Protein AF-A0A958J6L4-F1 (afdb_monomer_lite)

Secondary structure (DSSP, 8-state):
-HHHHHHHHHHHHHHHHHS-SHHHHHHHHHHHHHHS-TT-HHHHHHHHHHHHHHHHTT-S-TTTHHHHHHHHHHTS-HHHHHHHHHHHHHHHHHHT---HHHHHHHHHHHHHHHHS-----SSSPPP-PPPHHHHHHIIIIIHHHHHHHS-HHHHHHHHHHHHHSHHHHHHHHHHHHHHHHHHHHHHHHHHHHHT--

Structure (mmCIF, N/CA/C/O backbone):
data_AF-A0A958J6L4-F1
#
_entry.id   AF-A0A958J6L4-F1
#
loop_
_atom_site.group_PDB
_atom_site.id
_atom_site.type_symbol
_atom_site.label_atom_id
_atom_site.label_alt_id
_atom_site.label_comp_id
_atom_site.label_asym_id
_atom_site.label_entity_id
_atom_site.label_seq_id
_atom_site.pdbx_PDB_ins_code
_atom_site.Cartn_x
_atom_site.Cartn_y
_atom_site.Cartn_z
_atom_site.occupancy
_atom_site.B_iso_or_equiv
_atom_site.auth_seq_id
_atom_site.auth_comp_id
_atom_site.auth_asym_id
_atom_site.auth_atom_id
_atom_site.pdbx_PDB_model_num
ATOM 1 N N . PRO A 1 1 ? 20.342 -1.209 -28.488 1.00 53.53 1 PRO A N 1
ATOM 2 C CA . PRO A 1 1 ? 19.851 -1.490 -27.111 1.00 53.53 1 PRO A CA 1
ATOM 3 C C . PRO A 1 1 ? 18.468 -0.880 -26.862 1.00 53.53 1 PRO A C 1
ATOM 5 O O . PRO A 1 1 ? 17.556 -1.603 -26.472 1.00 53.53 1 PRO A O 1
ATOM 8 N N . ASP A 1 2 ? 18.297 0.402 -27.201 1.00 63.44 2 ASP A N 1
ATOM 9 C CA . ASP A 1 2 ? 17.053 1.143 -26.944 1.00 63.44 2 ASP A CA 1
ATOM 10 C C . ASP A 1 2 ? 15.853 0.643 -27.759 1.00 63.44 2 ASP A C 1
ATOM 12 O O . ASP A 1 2 ? 14.781 0.448 -27.201 1.00 63.44 2 ASP A O 1
ATOM 16 N N . LEU A 1 3 ? 16.032 0.271 -29.033 1.00 60.06 3 LEU A N 1
ATOM 17 C CA . LEU A 1 3 ? 14.939 -0.290 -29.850 1.00 60.06 3 LEU A CA 1
ATOM 18 C C . LEU A 1 3 ? 14.395 -1.628 -29.317 1.00 60.06 3 LEU A C 1
ATOM 20 O O . LEU A 1 3 ? 13.188 -1.863 -29.364 1.00 60.06 3 LEU A O 1
ATOM 24 N N . ARG A 1 4 ? 15.260 -2.501 -28.773 1.00 67.44 4 ARG A N 1
ATOM 25 C CA . ARG A 1 4 ? 14.831 -3.778 -28.168 1.00 67.44 4 ARG A CA 1
ATOM 26 C C . ARG A 1 4 ? 14.038 -3.543 -26.879 1.00 67.44 4 ARG A C 1
ATOM 28 O O . ARG A 1 4 ? 13.023 -4.202 -26.676 1.00 67.44 4 ARG A O 1
ATOM 35 N N . ARG A 1 5 ? 14.463 -2.582 -26.051 1.00 64.50 5 ARG A N 1
ATOM 36 C CA . ARG A 1 5 ? 13.769 -2.184 -24.814 1.00 64.50 5 ARG A CA 1
ATOM 37 C C . ARG A 1 5 ? 12.415 -1.545 -25.103 1.00 64.50 5 ARG A C 1
ATOM 39 O O . ARG A 1 5 ? 11.413 -1.982 -24.549 1.00 64.50 5 ARG A O 1
ATOM 46 N N . CYS A 1 6 ? 12.362 -0.600 -26.041 1.00 67.06 6 CYS A N 1
ATOM 47 C CA . CYS A 1 6 ? 11.113 0.025 -26.477 1.00 67.06 6 CYS A CA 1
ATOM 48 C C . CYS A 1 6 ? 10.138 -0.998 -27.074 1.00 67.06 6 CYS A C 1
ATOM 50 O O . CYS A 1 6 ? 8.951 -0.956 -26.770 1.00 67.06 6 CYS A O 1
ATOM 52 N N . SER A 1 7 ? 10.632 -1.961 -27.859 1.00 72.81 7 SER A N 1
ATOM 53 C CA . SER A 1 7 ? 9.795 -3.038 -28.411 1.00 72.81 7 SER A CA 1
ATOM 54 C C . SER A 1 7 ? 9.246 -3.966 -27.321 1.00 72.81 7 SER A C 1
ATOM 56 O O . SER A 1 7 ? 8.090 -4.376 -27.389 1.00 72.81 7 SER A O 1
ATOM 58 N N . ALA A 1 8 ? 10.049 -4.287 -26.301 1.00 73.38 8 ALA A N 1
ATOM 59 C CA . ALA A 1 8 ? 9.607 -5.089 -25.162 1.00 73.38 8 ALA A CA 1
ATOM 60 C C . ALA A 1 8 ? 8.567 -4.346 -24.300 1.00 73.38 8 ALA A C 1
ATOM 62 O O . ALA A 1 8 ? 7.548 -4.930 -23.939 1.00 73.38 8 ALA A O 1
ATOM 63 N N . LEU A 1 9 ? 8.766 -3.048 -24.041 1.00 75.19 9 LEU A N 1
ATOM 64 C CA . LEU A 1 9 ? 7.788 -2.192 -23.356 1.00 75.19 9 LEU A CA 1
ATOM 65 C C . LEU A 1 9 ? 6.485 -2.038 -24.155 1.00 75.19 9 LEU A C 1
ATOM 67 O O . LEU A 1 9 ? 5.405 -2.117 -23.580 1.00 75.19 9 LEU A O 1
ATOM 71 N N . ALA A 1 10 ? 6.560 -1.867 -25.477 1.00 76.88 10 ALA A N 1
ATOM 72 C CA . ALA A 1 10 ? 5.377 -1.753 -26.331 1.00 76.88 10 ALA A CA 1
ATOM 73 C C . ALA A 1 10 ? 4.534 -3.040 -26.330 1.00 76.88 10 ALA A C 1
ATOM 75 O O . ALA A 1 10 ? 3.306 -2.989 -26.355 1.00 76.88 10 ALA A O 1
ATOM 76 N N . ARG A 1 11 ? 5.188 -4.205 -26.255 1.00 75.75 11 ARG A N 1
ATOM 77 C CA . ARG A 1 11 ? 4.514 -5.508 -26.174 1.00 75.75 11 ARG A CA 1
ATOM 78 C C . ARG A 1 11 ? 3.962 -5.829 -24.789 1.00 75.75 11 ARG A C 1
ATOM 80 O O . ARG A 1 11 ? 3.009 -6.598 -24.690 1.00 75.75 11 ARG A O 1
ATOM 87 N N . TRP A 1 12 ? 4.497 -5.210 -23.737 1.00 74.44 12 TRP A N 1
ATOM 88 C CA . TRP A 1 12 ? 4.090 -5.468 -22.357 1.00 74.44 12 TRP A CA 1
ATOM 89 C C . TRP A 1 12 ? 2.584 -5.292 -22.130 1.00 74.44 12 TRP A C 1
ATOM 91 O O . TRP A 1 12 ? 1.981 -6.123 -21.462 1.00 74.44 12 TRP A O 1
ATOM 101 N N . GLY A 1 13 ? 1.942 -4.293 -22.745 1.00 68.69 13 GLY A N 1
ATOM 102 C CA . GLY A 1 13 ? 0.487 -4.111 -22.633 1.00 68.69 13 GLY A CA 1
ATOM 103 C C . GLY A 1 13 ? -0.333 -5.312 -23.135 1.00 68.69 13 GLY A C 1
ATOM 104 O O . GLY A 1 13 ? -1.417 -5.576 -22.619 1.00 68.69 13 GLY A O 1
ATOM 105 N N . HIS A 1 14 ? 0.198 -6.074 -24.097 1.00 72.25 14 HIS A N 1
ATOM 106 C CA . HIS A 1 14 ? -0.413 -7.304 -24.608 1.00 72.25 14 HIS A CA 1
ATOM 107 C C . HIS A 1 14 ? 0.018 -8.549 -23.824 1.00 72.25 14 HIS A C 1
ATOM 109 O O . HIS A 1 14 ? -0.782 -9.468 -23.641 1.00 72.25 14 HIS A O 1
ATOM 115 N N . ASP A 1 15 ? 1.269 -8.581 -23.367 1.00 70.88 15 ASP A N 1
ATOM 116 C CA . ASP A 1 15 ? 1.854 -9.725 -22.667 1.00 70.88 15 ASP A CA 1
ATOM 117 C C . ASP A 1 15 ? 1.433 -9.769 -21.184 1.00 70.88 15 ASP A C 1
ATOM 119 O O . ASP A 1 15 ? 1.298 -10.852 -20.620 1.00 70.88 15 ASP A O 1
ATOM 123 N N . PHE A 1 16 ? 1.138 -8.622 -20.560 1.00 72.38 16 PHE A N 1
ATOM 124 C CA . PHE A 1 16 ? 0.766 -8.523 -19.145 1.00 72.38 16 PHE A CA 1
ATOM 125 C C . PHE A 1 16 ? -0.534 -9.279 -18.808 1.00 72.38 16 PHE A C 1
ATOM 127 O O . PHE A 1 16 ? -0.483 -10.147 -17.938 1.00 72.38 16 PHE A O 1
ATOM 134 N N . PRO A 1 17 ? -1.669 -9.088 -19.517 1.00 68.88 17 PRO A N 1
ATOM 135 C CA . PRO A 1 17 ? -2.871 -9.896 -19.277 1.00 68.88 17 PRO A CA 1
ATOM 136 C C . PRO A 1 17 ? -2.689 -11.383 -19.620 1.00 68.88 17 PRO A C 1
ATOM 138 O O . PRO A 1 17 ? -3.421 -12.229 -19.112 1.00 68.88 17 PRO A O 1
ATOM 141 N N . ARG A 1 18 ? -1.732 -11.710 -20.502 1.00 68.56 18 ARG A N 1
ATOM 142 C CA . ARG A 1 18 ? -1.434 -13.079 -20.958 1.00 68.56 18 ARG A CA 1
ATOM 143 C C . ARG A 1 18 ? -0.454 -13.819 -20.055 1.00 68.56 18 ARG A C 1
ATOM 145 O O . ARG A 1 18 ? -0.342 -15.035 -20.171 1.00 68.56 18 ARG A O 1
ATOM 152 N N . ALA A 1 19 ? 0.229 -13.112 -19.158 1.00 69.88 19 ALA A N 1
ATOM 153 C CA . ALA A 1 19 ? 1.216 -13.681 -18.250 1.00 69.88 19 ALA A CA 1
ATOM 154 C C . ALA A 1 19 ? 0.609 -14.772 -17.347 1.00 69.88 19 ALA A C 1
ATOM 156 O O . ALA A 1 19 ? 1.331 -15.654 -16.877 1.00 69.88 19 ALA A O 1
ATOM 157 N N . GLY A 1 20 ? -0.714 -14.719 -17.120 1.00 67.19 20 GLY A N 1
ATOM 158 C CA . GLY A 1 20 ? -1.550 -15.796 -16.571 1.00 67.19 20 GLY A CA 1
ATOM 159 C C . GLY A 1 20 ? -1.258 -16.183 -15.119 1.00 67.19 20 GLY A C 1
ATOM 160 O O . GLY A 1 20 ? -2.013 -16.942 -14.518 1.00 67.19 20 GLY A O 1
ATOM 161 N N . THR A 1 21 ? -0.174 -15.655 -14.550 1.00 72.50 21 THR A N 1
ATOM 162 C CA . THR A 1 21 ? 0.310 -15.932 -13.204 1.00 72.50 21 THR A CA 1
ATOM 163 C C . THR A 1 21 ? 0.720 -14.621 -12.521 1.00 72.50 21 THR A C 1
ATOM 165 O O . THR A 1 21 ? 1.361 -13.775 -13.154 1.00 72.50 21 THR A O 1
ATOM 168 N N . PRO A 1 22 ? 0.418 -14.446 -11.223 1.00 69.56 22 PRO A N 1
ATOM 169 C CA . PRO A 1 22 ? 0.768 -13.230 -10.481 1.00 69.56 22 PRO A CA 1
ATOM 170 C C . PRO A 1 22 ? 2.268 -12.908 -10.465 1.00 69.56 22 PRO A C 1
ATOM 172 O O . PRO A 1 22 ? 2.650 -11.743 -10.507 1.00 69.56 22 PRO A O 1
ATOM 175 N N . ASP A 1 23 ? 3.132 -13.925 -10.425 1.00 70.50 23 ASP A N 1
ATOM 176 C CA . ASP A 1 23 ? 4.587 -13.725 -10.425 1.00 70.50 23 ASP A CA 1
ATOM 177 C C . ASP A 1 23 ? 5.095 -13.204 -11.771 1.00 70.50 23 ASP A C 1
ATOM 179 O O . ASP A 1 23 ? 6.030 -12.404 -11.824 1.00 70.50 23 ASP A O 1
ATOM 183 N N . ALA A 1 24 ? 4.491 -13.647 -12.877 1.00 76.06 24 ALA A N 1
ATOM 184 C CA . ALA A 1 24 ? 4.820 -13.129 -14.197 1.00 76.06 24 ALA A CA 1
ATOM 185 C C . ALA A 1 24 ? 4.279 -11.702 -14.388 1.00 76.06 24 ALA A C 1
ATOM 187 O O . ALA A 1 24 ? 4.983 -10.867 -14.955 1.00 76.06 24 ALA A O 1
ATOM 188 N N . GLU A 1 25 ? 3.094 -11.393 -13.846 1.00 75.75 25 GLU A N 1
ATOM 189 C CA . GLU A 1 25 ? 2.566 -10.022 -13.782 1.00 75.75 25 GLU A CA 1
ATOM 190 C C . GLU A 1 25 ? 3.512 -9.092 -12.999 1.00 75.75 25 GLU A C 1
ATOM 192 O O . GLU A 1 25 ? 3.873 -8.025 -13.497 1.00 75.75 25 GLU A O 1
ATOM 197 N N . LEU A 1 26 ? 3.977 -9.510 -11.814 1.00 74.62 26 LEU A N 1
ATOM 198 C CA . LEU A 1 26 ? 4.919 -8.745 -10.988 1.00 74.62 26 LEU A CA 1
ATOM 199 C C . LEU A 1 26 ? 6.249 -8.508 -11.702 1.00 74.62 26 LEU A C 1
ATOM 201 O O . LEU A 1 26 ? 6.687 -7.365 -11.802 1.00 74.62 26 LEU A O 1
ATOM 205 N N . ARG A 1 27 ? 6.869 -9.561 -12.248 1.00 77.06 27 ARG A N 1
ATOM 206 C CA . ARG A 1 27 ? 8.113 -9.419 -13.019 1.00 77.06 27 ARG A CA 1
ATOM 207 C C . ARG A 1 27 ? 7.931 -8.492 -14.220 1.00 77.06 27 ARG A C 1
ATOM 209 O O . ARG A 1 27 ? 8.846 -7.748 -14.560 1.00 77.06 27 ARG A O 1
ATOM 216 N N . GLY A 1 28 ? 6.752 -8.505 -14.843 1.00 79.81 28 GLY A N 1
ATOM 217 C CA . GLY A 1 28 ? 6.392 -7.573 -15.907 1.00 79.81 28 GLY A CA 1
ATOM 218 C C . GLY A 1 28 ? 6.307 -6.122 -15.424 1.00 79.81 28 GLY A C 1
ATOM 219 O O . GLY A 1 28 ? 6.816 -5.232 -16.096 1.00 79.81 28 GLY A O 1
ATOM 220 N N . ILE A 1 29 ? 5.705 -5.880 -14.258 1.00 81.69 29 ILE A N 1
ATOM 221 C CA . ILE A 1 29 ? 5.644 -4.549 -13.632 1.00 81.69 29 ILE A CA 1
ATOM 222 C C . ILE A 1 29 ? 7.048 -4.054 -13.262 1.00 81.69 29 ILE A C 1
ATOM 224 O O . ILE A 1 29 ? 7.393 -2.922 -13.586 1.00 81.69 29 ILE A O 1
ATOM 228 N N . GLU A 1 30 ? 7.867 -4.887 -12.616 1.00 82.50 30 GLU A N 1
ATOM 229 C CA . GLU A 1 30 ? 9.254 -4.550 -12.257 1.00 82.50 30 GLU A CA 1
ATOM 230 C C . GLU A 1 30 ? 10.085 -4.227 -13.499 1.00 82.50 30 GLU A C 1
ATOM 232 O O . GLU A 1 30 ? 10.802 -3.226 -13.531 1.00 82.50 30 GLU A O 1
ATOM 237 N N . PHE A 1 31 ? 9.941 -5.036 -14.553 1.00 84.44 31 PHE A N 1
ATOM 238 C CA . PHE A 1 31 ? 10.546 -4.766 -15.851 1.00 84.44 31 PHE A CA 1
ATOM 239 C C . PHE A 1 31 ? 10.091 -3.411 -16.404 1.00 84.44 31 PHE A C 1
ATOM 241 O O . PHE A 1 31 ? 10.931 -2.587 -16.750 1.00 84.44 31 PHE A O 1
ATOM 248 N N . ALA A 1 32 ? 8.783 -3.141 -16.438 1.00 84.06 32 ALA A N 1
ATOM 249 C CA . ALA A 1 32 ? 8.259 -1.884 -16.958 1.00 84.06 32 ALA A CA 1
ATOM 250 C C . ALA A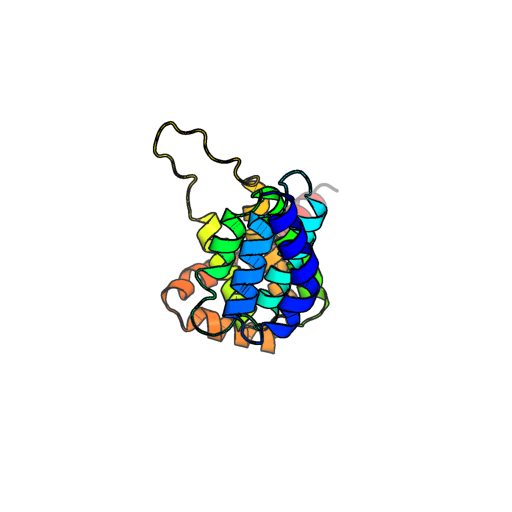 1 32 ? 8.796 -0.669 -16.182 1.00 84.06 32 ALA A C 1
ATOM 252 O O . ALA A 1 32 ? 9.256 0.289 -16.796 1.00 84.06 32 ALA A O 1
ATOM 253 N N . LEU A 1 33 ? 8.808 -0.723 -14.846 1.00 85.19 33 LEU A N 1
ATOM 254 C CA . LEU A 1 33 ? 9.335 0.360 -14.011 1.00 85.19 33 LEU A CA 1
ATOM 255 C C . LEU A 1 33 ? 10.842 0.575 -14.206 1.00 85.19 33 LEU A C 1
ATOM 257 O O . LEU A 1 33 ? 11.291 1.716 -14.197 1.00 85.19 33 LEU A O 1
ATOM 261 N N . ARG A 1 34 ? 11.618 -0.496 -14.407 1.00 84.44 34 ARG A N 1
ATOM 262 C CA . ARG A 1 34 ? 13.070 -0.407 -14.622 1.00 84.44 34 ARG A CA 1
ATOM 263 C C . ARG A 1 34 ? 13.442 0.123 -16.006 1.00 84.44 34 ARG A C 1
ATOM 265 O O . ARG A 1 34 ? 14.453 0.806 -16.137 1.00 84.44 34 ARG A O 1
ATOM 272 N N . GLU A 1 35 ? 12.686 -0.240 -17.039 1.00 85.12 35 GLU A N 1
ATOM 273 C CA . GLU A 1 35 ? 13.021 0.128 -18.419 1.00 85.12 35 GLU A CA 1
ATOM 274 C C . GLU A 1 35 ? 12.416 1.476 -18.851 1.00 85.12 35 GLU A C 1
ATOM 276 O O . GLU A 1 35 ? 12.876 2.056 -19.837 1.00 85.12 35 GLU A O 1
ATOM 281 N N . LEU A 1 36 ? 11.398 1.990 -18.150 1.00 83.44 36 LEU A N 1
ATOM 282 C CA . LEU A 1 36 ? 10.848 3.318 -18.425 1.00 83.44 36 LEU A CA 1
ATOM 283 C C . LEU A 1 36 ? 11.883 4.418 -18.116 1.00 83.44 36 LEU A C 1
ATOM 285 O O . LEU A 1 36 ? 12.507 4.395 -17.054 1.00 83.44 36 LEU A O 1
ATOM 289 N N . PRO A 1 37 ? 12.045 5.430 -18.993 1.00 82.19 37 PRO A N 1
ATOM 290 C CA . PRO A 1 37 ? 12.888 6.580 -18.692 1.00 82.19 37 PRO A CA 1
ATOM 291 C C . PRO A 1 37 ? 12.392 7.302 -17.428 1.00 82.19 37 PRO A C 1
ATOM 293 O O . PRO A 1 37 ? 11.197 7.599 -17.355 1.00 82.19 37 PRO A O 1
ATOM 296 N N . PRO A 1 38 ? 13.273 7.676 -16.477 1.00 80.50 38 PRO A N 1
ATOM 297 C CA . PRO A 1 38 ? 12.874 8.400 -15.264 1.00 80.50 38 PRO A CA 1
ATOM 298 C C . PRO A 1 38 ? 12.140 9.723 -15.537 1.00 80.50 38 PRO A C 1
ATOM 300 O O . PRO A 1 38 ? 11.336 10.169 -14.724 1.00 80.50 38 PRO A O 1
ATOM 303 N N . SER A 1 39 ? 12.385 10.339 -16.699 1.00 82.94 39 SER A N 1
ATOM 304 C CA . SER A 1 39 ? 11.695 11.549 -17.158 1.00 82.94 39 SER A CA 1
ATOM 305 C C . SER A 1 39 ? 10.218 11.324 -17.500 1.00 82.94 39 SER A C 1
ATOM 307 O O . SER A 1 39 ? 9.446 12.280 -17.521 1.00 82.94 39 SER A O 1
ATOM 309 N N . ASN A 1 40 ? 9.791 10.080 -17.741 1.00 85.12 40 ASN A N 1
ATOM 310 C CA . ASN A 1 40 ? 8.409 9.740 -18.064 1.00 85.12 40 ASN A CA 1
ATOM 311 C C . ASN A 1 40 ? 7.604 9.406 -16.798 1.00 85.12 40 ASN A C 1
ATOM 313 O O . ASN A 1 40 ? 7.089 8.299 -16.614 1.00 85.12 40 ASN A O 1
ATOM 317 N N . THR A 1 41 ? 7.494 10.393 -15.911 1.00 84.81 41 THR A N 1
ATOM 318 C CA . THR A 1 41 ? 6.827 10.261 -14.607 1.00 84.81 41 THR A CA 1
ATOM 319 C C . THR A 1 41 ? 5.366 9.824 -14.730 1.00 84.81 41 THR A C 1
ATOM 321 O O . THR A 1 41 ? 4.887 9.065 -13.891 1.00 84.81 41 THR A O 1
ATOM 324 N N . MET A 1 42 ? 4.664 10.222 -15.797 1.00 85.75 42 MET A N 1
ATOM 325 C CA . MET A 1 42 ? 3.279 9.812 -16.055 1.00 85.75 42 MET A CA 1
ATOM 326 C C . MET A 1 42 ? 3.148 8.311 -16.335 1.00 85.75 42 MET A C 1
ATOM 328 O O . MET A 1 42 ? 2.266 7.664 -15.766 1.00 85.75 42 MET A O 1
ATOM 332 N N . ALA A 1 43 ? 4.015 7.746 -17.182 1.00 84.44 43 ALA A N 1
ATOM 333 C CA . ALA A 1 43 ? 3.999 6.313 -17.468 1.00 84.44 43 ALA A CA 1
ATOM 334 C C . ALA A 1 43 ? 4.377 5.499 -16.225 1.00 84.44 43 ALA A C 1
ATOM 336 O O . ALA A 1 43 ? 3.698 4.526 -15.897 1.00 84.44 43 ALA A O 1
ATOM 337 N N . ILE A 1 44 ? 5.397 5.950 -15.486 1.00 86.69 44 ILE A N 1
ATOM 338 C CA . ILE A 1 44 ? 5.809 5.336 -14.217 1.00 86.69 44 ILE A CA 1
ATOM 339 C C . ILE A 1 44 ? 4.641 5.348 -13.220 1.00 86.69 44 ILE A C 1
ATOM 341 O O . ILE A 1 44 ? 4.318 4.313 -12.638 1.00 86.69 44 ILE A O 1
ATOM 345 N N . ALA A 1 45 ? 3.951 6.483 -13.070 1.00 87.06 45 ALA A N 1
ATOM 346 C CA . ALA A 1 45 ? 2.783 6.605 -12.201 1.00 87.06 45 ALA A CA 1
ATOM 347 C C . ALA A 1 45 ? 1.648 5.658 -12.616 1.00 87.06 45 ALA A C 1
ATOM 349 O O . ALA A 1 45 ? 1.028 5.029 -11.762 1.00 87.06 45 ALA A O 1
ATOM 350 N N . ALA A 1 46 ? 1.371 5.527 -13.916 1.00 86.19 46 ALA A N 1
ATOM 351 C CA . ALA A 1 46 ? 0.326 4.638 -14.419 1.00 86.19 46 ALA A CA 1
ATOM 352 C C . ALA A 1 46 ? 0.629 3.160 -14.115 1.00 86.19 46 ALA A C 1
ATOM 354 O O . ALA A 1 46 ? -0.231 2.457 -13.577 1.00 86.19 46 ALA A O 1
ATOM 355 N N . VAL A 1 47 ? 1.861 2.708 -14.383 1.00 87.31 47 VAL A N 1
ATOM 356 C CA . VAL A 1 47 ? 2.319 1.347 -14.053 1.00 87.31 47 VAL A CA 1
ATOM 357 C C . VAL A 1 47 ? 2.253 1.110 -12.544 1.00 87.31 47 VAL A C 1
ATOM 359 O O . VAL A 1 47 ? 1.757 0.077 -12.091 1.00 87.31 47 VAL A O 1
ATOM 362 N N . LEU A 1 48 ? 2.680 2.092 -11.748 1.00 88.44 48 LEU A N 1
ATOM 363 C CA . LEU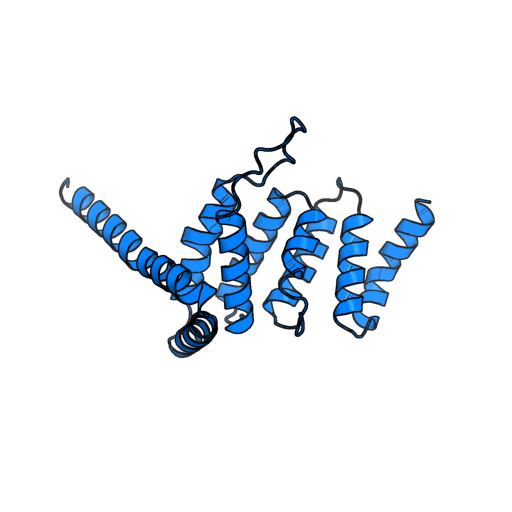 A 1 48 ? 2.661 1.995 -10.295 1.00 88.44 48 LEU A CA 1
ATOM 364 C C . LEU A 1 48 ? 1.239 1.929 -9.727 1.00 88.44 48 LEU A C 1
ATOM 366 O O . LEU A 1 48 ? 0.967 1.114 -8.845 1.00 88.44 48 LEU A O 1
ATOM 370 N N . ARG A 1 49 ? 0.305 2.731 -10.250 1.00 87.19 49 ARG A N 1
ATOM 371 C CA . ARG A 1 49 ? -1.109 2.669 -9.856 1.00 87.19 49 ARG A CA 1
ATOM 372 C C . ARG A 1 49 ? -1.717 1.304 -10.164 1.00 87.19 49 ARG A C 1
ATOM 374 O O . ARG A 1 49 ? -2.398 0.750 -9.304 1.00 87.19 49 ARG A O 1
ATOM 381 N N . LEU A 1 50 ? -1.438 0.736 -11.340 1.00 83.50 50 LEU A N 1
ATOM 382 C CA . LEU A 1 50 ? -1.881 -0.615 -11.694 1.00 83.50 50 LEU A CA 1
ATOM 383 C C . LEU A 1 50 ? -1.341 -1.645 -10.689 1.00 83.50 50 LEU A C 1
ATOM 385 O O . LEU A 1 50 ? -2.104 -2.426 -10.118 1.00 83.50 50 LEU A O 1
ATOM 389 N N . ALA A 1 51 ? -0.040 -1.593 -10.399 1.00 84.31 51 ALA A N 1
ATOM 390 C CA . ALA A 1 51 ? 0.616 -2.504 -9.467 1.00 84.31 51 ALA A CA 1
ATOM 391 C C . ALA A 1 51 ? 0.035 -2.431 -8.045 1.00 84.31 51 ALA A C 1
ATOM 393 O O . ALA A 1 51 ? -0.204 -3.457 -7.399 1.00 84.31 51 ALA A O 1
ATOM 394 N N . LEU A 1 52 ? -0.218 -1.216 -7.557 1.00 85.75 52 LEU A N 1
ATOM 395 C CA . LEU A 1 52 ? -0.817 -0.959 -6.250 1.00 85.75 52 LEU A CA 1
ATOM 396 C C . LEU A 1 52 ? -2.303 -1.359 -6.211 1.00 85.75 52 LEU A C 1
ATOM 398 O O . LEU A 1 52 ? -2.772 -1.895 -5.206 1.00 85.75 52 LEU A O 1
ATOM 402 N N . GLN A 1 53 ? -3.050 -1.171 -7.301 1.00 83.19 53 GLN A N 1
ATOM 403 C CA . GLN A 1 53 ? -4.437 -1.625 -7.410 1.00 83.19 53 GLN A CA 1
ATOM 404 C C . GLN A 1 53 ? -4.532 -3.156 -7.351 1.00 83.19 53 GLN A C 1
ATOM 406 O O . GLN A 1 53 ? -5.371 -3.692 -6.620 1.00 83.19 53 GLN A O 1
ATOM 411 N N . HIS A 1 54 ? -3.643 -3.873 -8.048 1.00 78.44 54 HIS A N 1
ATOM 412 C CA . HIS A 1 54 ? -3.547 -5.333 -7.949 1.00 78.44 54 HIS A CA 1
ATOM 413 C C . HIS A 1 54 ? -3.274 -5.766 -6.501 1.00 78.44 54 HIS A C 1
ATOM 415 O O . HIS A 1 54 ? -3.964 -6.647 -5.977 1.00 78.44 54 HIS A O 1
ATOM 421 N N . PHE A 1 55 ? -2.354 -5.088 -5.808 1.00 79.06 55 PHE A N 1
ATOM 422 C CA . PHE A 1 55 ? -2.066 -5.345 -4.395 1.00 79.06 55 PHE A CA 1
ATOM 423 C C . PHE A 1 55 ? -3.291 -5.167 -3.485 1.00 79.06 55 PHE A C 1
ATOM 425 O O . PHE A 1 55 ? -3.598 -6.046 -2.668 1.00 79.06 55 PHE A O 1
ATOM 432 N N . LEU A 1 56 ? -4.024 -4.061 -3.650 1.00 77.62 56 LEU A N 1
ATOM 433 C CA . LEU A 1 56 ? -5.212 -3.742 -2.851 1.00 77.62 56 LEU A CA 1
ATOM 434 C C . LEU A 1 56 ? -6.393 -4.679 -3.127 1.00 77.62 56 LEU A C 1
ATOM 436 O O . LEU A 1 56 ? -7.139 -5.009 -2.208 1.00 77.62 56 LEU A O 1
ATOM 440 N N . SER A 1 57 ? -6.543 -5.151 -4.365 1.00 74.69 57 SER A N 1
ATOM 441 C CA . SER A 1 57 ? -7.598 -6.105 -4.732 1.00 74.69 57 SER A CA 1
ATOM 442 C C . SER A 1 57 ? -7.401 -7.501 -4.130 1.00 74.69 57 SER A C 1
ATOM 444 O O . SER A 1 57 ? -8.293 -8.339 -4.200 1.00 74.69 57 SER A O 1
ATOM 446 N N . GLY A 1 58 ? -6.230 -7.783 -3.549 1.00 66.44 58 GLY A N 1
ATOM 447 C CA . GLY A 1 58 ? -5.890 -9.123 -3.078 1.00 66.44 58 GLY A CA 1
ATOM 448 C C . GLY A 1 58 ? -5.526 -10.101 -4.197 1.00 66.44 58 GLY A C 1
ATOM 449 O O . GLY A 1 58 ? -5.199 -11.242 -3.886 1.00 66.44 58 GLY A O 1
ATOM 450 N N . ARG A 1 59 ? -5.477 -9.648 -5.462 1.00 65.25 59 ARG A N 1
ATOM 451 C CA . ARG A 1 59 ? -4.864 -10.387 -6.581 1.00 65.25 59 ARG A CA 1
ATOM 452 C C . ARG A 1 59 ? -3.349 -10.552 -6.461 1.00 65.25 59 ARG A C 1
ATOM 454 O O . ARG A 1 59 ? -2.770 -11.243 -7.284 1.00 65.25 59 ARG A O 1
ATOM 461 N N . VAL A 1 60 ? -2.700 -9.981 -5.448 1.00 55.97 60 VAL A N 1
ATOM 462 C CA . VAL A 1 60 ? -1.306 -10.316 -5.117 1.00 55.97 60 VAL A CA 1
ATOM 463 C C . VAL A 1 60 ? -1.310 -11.463 -4.103 1.00 55.97 60 VAL A C 1
ATOM 465 O O . VAL A 1 60 ? -1.749 -11.301 -2.960 1.00 55.97 60 VAL A O 1
ATOM 468 N N . TRP A 1 61 ? -0.899 -12.638 -4.587 1.00 56.44 61 TRP A N 1
ATOM 469 C CA . TRP A 1 61 ? -1.163 -13.959 -4.012 1.00 56.44 61 TRP A CA 1
ATOM 470 C C . TRP A 1 61 ? -0.216 -14.335 -2.862 1.00 56.44 61 TRP A C 1
ATOM 472 O O . TRP A 1 61 ? 0.749 -13.641 -2.529 1.00 56.44 61 TRP A O 1
ATOM 482 N N . HIS A 1 62 ? -0.579 -15.431 -2.196 1.00 48.66 62 HIS A N 1
ATOM 483 C CA . HIS A 1 62 ? 0.049 -16.007 -1.013 1.00 48.66 62 HIS A CA 1
ATOM 484 C C . HIS A 1 62 ? 1.586 -16.073 -1.115 1.00 48.66 62 HIS A C 1
ATOM 486 O O . HIS A 1 62 ? 2.131 -16.628 -2.056 1.00 48.66 62 HIS A O 1
ATOM 492 N N . GLY A 1 63 ? 2.285 -15.499 -0.127 1.00 52.03 63 GLY A N 1
ATOM 493 C CA . GLY A 1 63 ? 3.745 -15.608 0.030 1.00 52.03 63 GLY A CA 1
ATOM 494 C C . GLY A 1 63 ? 4.544 -14.339 -0.288 1.00 52.03 63 GLY A C 1
ATOM 495 O O . GLY A 1 63 ? 5.403 -13.958 0.506 1.00 52.03 63 GLY A O 1
ATOM 496 N N . HIS A 1 64 ? 4.217 -13.616 -1.365 1.00 57.91 64 HIS A N 1
ATOM 497 C CA . HIS A 1 64 ? 5.113 -12.580 -1.919 1.00 57.91 64 HIS A CA 1
ATOM 498 C C . HIS A 1 64 ? 4.769 -11.131 -1.531 1.00 57.91 64 HIS A C 1
ATOM 500 O O . HIS A 1 64 ? 5.581 -10.220 -1.702 1.00 57.91 64 HIS A O 1
ATOM 506 N N . TYR A 1 65 ? 3.609 -10.895 -0.909 1.00 62.53 65 TYR A N 1
ATOM 507 C CA . TYR A 1 65 ? 3.139 -9.545 -0.557 1.00 62.53 65 TYR A CA 1
ATOM 508 C C . TYR A 1 65 ? 4.095 -8.744 0.348 1.00 62.53 65 TYR A C 1
ATOM 510 O O . TYR A 1 65 ? 4.041 -7.516 0.367 1.00 62.53 65 TYR A O 1
ATOM 518 N N . ARG A 1 66 ? 4.944 -9.429 1.133 1.00 64.81 66 ARG A N 1
ATOM 519 C CA . ARG A 1 66 ? 5.892 -8.794 2.064 1.00 64.81 66 ARG A CA 1
ATOM 520 C C . ARG A 1 66 ? 7.059 -8.117 1.349 1.00 64.81 66 ARG A C 1
ATOM 522 O O . ARG A 1 66 ? 7.568 -7.136 1.878 1.00 64.81 66 ARG A O 1
ATOM 529 N N . ALA A 1 67 ? 7.465 -8.646 0.195 1.00 69.00 67 ALA A N 1
ATOM 530 C CA . ALA A 1 67 ? 8.539 -8.100 -0.633 1.00 69.00 67 ALA A CA 1
ATOM 531 C C . ALA A 1 67 ? 8.006 -7.198 -1.758 1.00 69.00 67 ALA A C 1
ATOM 533 O O . ALA A 1 67 ? 8.732 -6.338 -2.236 1.00 69.00 67 ALA A O 1
ATOM 534 N N . TYR A 1 68 ? 6.723 -7.339 -2.110 1.00 75.44 68 TYR A N 1
ATOM 535 C CA . TYR A 1 68 ? 6.077 -6.649 -3.228 1.00 75.44 68 TYR A CA 1
ATOM 536 C C . TYR A 1 68 ? 6.167 -5.114 -3.169 1.00 75.44 68 TYR A C 1
ATOM 538 O O . TYR A 1 68 ? 6.776 -4.492 -4.031 1.00 75.44 68 TYR A O 1
ATOM 546 N N . LEU A 1 69 ? 5.580 -4.480 -2.144 1.00 79.44 69 LEU A N 1
ATOM 547 C CA . LEU A 1 69 ? 5.612 -3.014 -2.025 1.00 79.44 69 LEU A CA 1
ATOM 548 C C . LEU A 1 69 ? 7.042 -2.460 -1.857 1.00 79.44 69 LEU A C 1
ATOM 550 O O . LEU A 1 69 ? 7.346 -1.457 -2.502 1.00 79.44 69 LEU A O 1
ATOM 554 N N . PRO A 1 70 ? 7.934 -3.096 -1.064 1.00 80.88 70 PRO A N 1
ATOM 555 C CA . PRO A 1 70 ? 9.344 -2.714 -1.030 1.00 80.88 70 PRO A CA 1
ATOM 556 C C . PRO A 1 70 ? 10.046 -2.773 -2.393 1.00 80.88 70 PRO A C 1
ATOM 558 O O . PRO A 1 70 ? 10.759 -1.832 -2.723 1.00 80.88 70 PRO A O 1
ATOM 561 N N . ALA A 1 71 ? 9.831 -3.828 -3.188 1.00 78.50 71 ALA A N 1
ATOM 562 C CA . ALA A 1 71 ? 10.443 -3.973 -4.510 1.00 78.50 71 ALA A CA 1
ATOM 563 C C . ALA A 1 71 ? 9.979 -2.863 -5.463 1.00 78.50 71 ALA A C 1
ATOM 565 O O . ALA A 1 71 ? 10.801 -2.165 -6.048 1.00 78.50 71 ALA A O 1
ATOM 566 N N . LEU A 1 72 ? 8.669 -2.598 -5.528 1.00 80.44 72 LEU A N 1
ATOM 567 C CA . LEU A 1 72 ? 8.131 -1.501 -6.343 1.00 80.44 72 LEU A CA 1
ATOM 568 C C . LEU A 1 72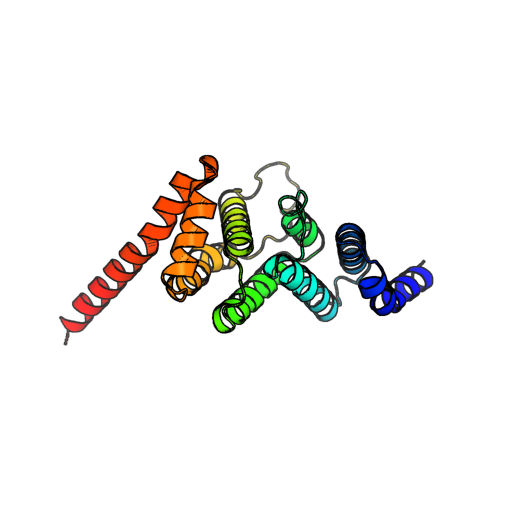 ? 8.714 -0.141 -5.950 1.00 80.44 72 LEU A C 1
ATOM 570 O O . LEU A 1 72 ? 9.066 0.651 -6.821 1.00 80.44 72 LEU A O 1
ATOM 574 N N . LYS A 1 73 ? 8.846 0.119 -4.643 1.00 83.44 73 LYS A N 1
ATOM 575 C CA . LYS A 1 73 ? 9.417 1.365 -4.119 1.00 83.44 73 LYS A CA 1
ATOM 576 C C . LYS A 1 73 ? 10.870 1.575 -4.570 1.00 83.44 73 LYS A C 1
ATOM 578 O O . LYS A 1 73 ? 11.266 2.715 -4.769 1.00 83.44 73 LYS A O 1
ATOM 583 N N . GLN A 1 74 ? 11.662 0.513 -4.741 1.00 82.75 74 GLN A N 1
ATOM 584 C CA . GLN A 1 74 ? 13.066 0.615 -5.171 1.00 82.75 74 GLN A CA 1
ATOM 585 C C . GLN A 1 74 ? 13.230 1.060 -6.632 1.00 82.75 74 GLN A C 1
ATOM 587 O O . GLN A 1 74 ? 14.304 1.528 -7.003 1.00 82.75 74 GLN A O 1
ATOM 592 N N . HIS A 1 75 ? 12.187 0.933 -7.454 1.00 81.56 75 HIS A N 1
ATOM 593 C CA . HIS A 1 75 ? 12.236 1.254 -8.883 1.00 81.56 75 HIS A CA 1
ATOM 594 C C . HIS A 1 75 ? 11.710 2.650 -9.232 1.00 81.56 75 HIS A C 1
ATOM 596 O O . HIS A 1 75 ? 11.705 3.016 -10.404 1.00 81.56 75 HIS A O 1
ATOM 602 N N . VAL A 1 76 ? 11.244 3.428 -8.253 1.00 84.12 76 VAL A N 1
ATOM 603 C CA . VAL A 1 76 ? 10.588 4.717 -8.500 1.00 84.12 76 VAL A CA 1
ATOM 604 C C . VAL A 1 76 ? 11.087 5.797 -7.553 1.00 84.12 76 VAL A C 1
ATOM 606 O O . VAL A 1 76 ? 11.565 5.523 -6.453 1.00 84.12 76 VAL A O 1
ATOM 609 N N . GLU A 1 77 ? 10.933 7.049 -7.977 1.00 83.88 77 GLU A N 1
ATOM 610 C CA . GLU A 1 77 ? 11.167 8.205 -7.117 1.00 83.88 77 GLU A CA 1
ATOM 611 C C . GLU A 1 77 ? 10.255 8.113 -5.873 1.00 83.88 77 GLU A C 1
ATOM 613 O O . GLU A 1 77 ? 9.046 7.879 -6.012 1.00 83.88 77 GLU A O 1
ATOM 618 N N . PRO A 1 78 ? 10.797 8.228 -4.645 1.00 80.44 78 PRO A N 1
ATOM 619 C CA . PRO A 1 78 ? 10.017 7.964 -3.442 1.00 80.44 78 PRO A CA 1
ATOM 620 C C . PRO A 1 78 ? 8.763 8.830 -3.309 1.00 80.44 78 PRO A C 1
ATOM 622 O O . PRO A 1 78 ? 7.725 8.300 -2.911 1.00 80.44 78 PRO A O 1
ATOM 625 N N . GLY A 1 79 ? 8.810 10.122 -3.657 1.00 82.25 79 GLY A N 1
ATOM 626 C CA . GLY A 1 79 ? 7.642 11.004 -3.608 1.00 82.25 79 GLY A CA 1
ATOM 627 C C . GLY A 1 79 ? 6.487 10.485 -4.465 1.00 82.25 79 GLY A C 1
ATOM 628 O O . GLY A 1 79 ? 5.351 10.386 -3.987 1.00 82.25 79 GLY A O 1
ATOM 629 N N . LEU A 1 80 ? 6.795 10.048 -5.689 1.00 85.62 80 LEU A N 1
ATOM 630 C CA . LEU A 1 80 ? 5.826 9.478 -6.621 1.00 85.62 80 LEU A CA 1
ATOM 631 C C . LEU A 1 80 ? 5.134 8.220 -6.075 1.00 85.62 80 LEU A C 1
ATOM 633 O O . LEU A 1 80 ? 3.918 8.066 -6.232 1.00 85.62 80 LEU A O 1
ATOM 637 N N . PHE A 1 81 ? 5.875 7.341 -5.392 1.00 88.69 81 PHE A N 1
ATOM 638 C CA . PHE A 1 81 ? 5.302 6.133 -4.794 1.00 88.69 81 PHE A CA 1
ATOM 639 C C . PHE A 1 81 ? 4.235 6.444 -3.752 1.00 88.69 81 PHE A C 1
ATOM 641 O O . PHE A 1 81 ? 3.119 5.919 -3.811 1.00 88.69 81 PHE A O 1
ATOM 648 N N . TRP A 1 82 ? 4.568 7.319 -2.805 1.00 88.12 82 TRP A N 1
ATOM 649 C CA . TRP A 1 82 ? 3.654 7.674 -1.725 1.00 88.12 82 TRP A CA 1
ATOM 650 C C . TRP A 1 82 ? 2.455 8.476 -2.230 1.00 88.12 82 TRP A C 1
ATOM 652 O O . TRP A 1 82 ? 1.345 8.261 -1.740 1.00 88.12 82 TRP A O 1
ATOM 662 N N . ALA A 1 83 ? 2.640 9.326 -3.245 1.00 87.25 83 ALA A N 1
ATOM 663 C CA . ALA A 1 83 ? 1.543 10.024 -3.908 1.00 87.25 83 ALA A CA 1
ATOM 664 C C . ALA A 1 83 ? 0.551 9.040 -4.558 1.00 87.25 83 ALA A C 1
ATOM 666 O O . ALA A 1 83 ? -0.651 9.118 -4.296 1.00 87.25 83 ALA A O 1
ATOM 667 N N . CYS A 1 84 ? 1.046 8.058 -5.323 1.00 88.75 84 CYS A N 1
ATOM 668 C CA . CYS A 1 84 ? 0.200 7.035 -5.948 1.00 88.75 84 CYS A CA 1
ATOM 669 C C . CYS A 1 84 ? -0.522 6.163 -4.908 1.00 88.75 84 CYS A C 1
ATOM 671 O O . CYS A 1 84 ? -1.706 5.854 -5.066 1.00 88.75 84 CYS A O 1
ATOM 673 N N . LEU A 1 85 ? 0.163 5.787 -3.821 1.00 89.12 85 LEU A N 1
ATOM 674 C CA . LEU A 1 85 ? -0.445 5.029 -2.726 1.00 89.12 85 LEU A CA 1
ATOM 675 C C . LEU A 1 85 ? -1.566 5.827 -2.044 1.00 89.12 85 LEU A C 1
ATOM 677 O O . LEU A 1 85 ? -2.639 5.275 -1.802 1.00 89.12 85 LEU A O 1
ATOM 681 N N . ARG A 1 86 ? -1.350 7.119 -1.767 1.00 88.19 86 ARG A N 1
ATOM 682 C CA . ARG A 1 86 ? -2.367 8.003 -1.177 1.00 88.19 86 ARG A CA 1
ATOM 683 C C . ARG A 1 86 ? -3.596 8.131 -2.072 1.00 88.19 86 ARG A C 1
ATOM 685 O O . ARG A 1 86 ? -4.714 7.961 -1.589 1.00 88.19 86 ARG A O 1
ATOM 692 N N . GLU A 1 87 ? -3.394 8.389 -3.363 1.00 86.62 87 GLU A N 1
ATOM 693 C CA . GLU A 1 87 ? -4.470 8.501 -4.355 1.00 86.62 87 GLU A CA 1
ATOM 694 C C . GLU A 1 87 ? -5.331 7.228 -4.385 1.00 86.62 87 GLU A C 1
ATOM 696 O O . GLU A 1 87 ? -6.562 7.281 -4.301 1.00 86.62 87 GLU A O 1
ATOM 701 N N . LEU A 1 88 ? -4.689 6.058 -4.418 1.00 85.12 88 LEU A N 1
ATOM 702 C CA . LEU A 1 88 ? -5.395 4.781 -4.423 1.00 85.12 88 LEU A CA 1
ATOM 703 C C . LEU A 1 88 ? -6.128 4.495 -3.121 1.00 85.12 88 LEU A C 1
ATOM 705 O O . LEU A 1 88 ? -7.259 4.018 -3.171 1.00 85.12 88 LEU A O 1
ATOM 709 N N . LEU A 1 89 ? -5.534 4.795 -1.967 1.00 84.75 89 LEU A N 1
ATOM 710 C CA . LEU A 1 89 ? -6.211 4.641 -0.679 1.00 84.75 89 LEU A CA 1
ATOM 711 C C . LEU A 1 89 ? -7.451 5.535 -0.594 1.00 84.75 89 LEU A C 1
ATOM 713 O O . LEU A 1 89 ? -8.502 5.082 -0.138 1.00 84.75 89 LEU A O 1
ATOM 717 N N . HIS A 1 90 ? -7.364 6.761 -1.108 1.00 83.38 90 HIS A N 1
ATOM 718 C CA . HIS A 1 90 ? -8.495 7.677 -1.181 1.00 83.38 90 HIS A CA 1
ATOM 719 C C . HIS A 1 90 ? -9.637 7.121 -2.053 1.00 83.38 90 HIS A C 1
ATOM 721 O O . HIS A 1 90 ? -10.797 7.098 -1.631 1.00 83.38 90 HIS A O 1
ATOM 727 N N . ASN A 1 91 ? -9.313 6.596 -3.237 1.00 80.56 91 ASN A N 1
ATOM 728 C CA . ASN A 1 91 ? -10.293 6.014 -4.161 1.00 80.56 91 ASN A CA 1
ATOM 729 C C . ASN A 1 91 ? -10.875 4.685 -3.649 1.00 80.56 91 ASN A C 1
ATOM 731 O O . ASN A 1 91 ? -12.069 4.398 -3.792 1.00 80.56 91 ASN A O 1
ATOM 735 N N . ALA A 1 92 ? -10.049 3.867 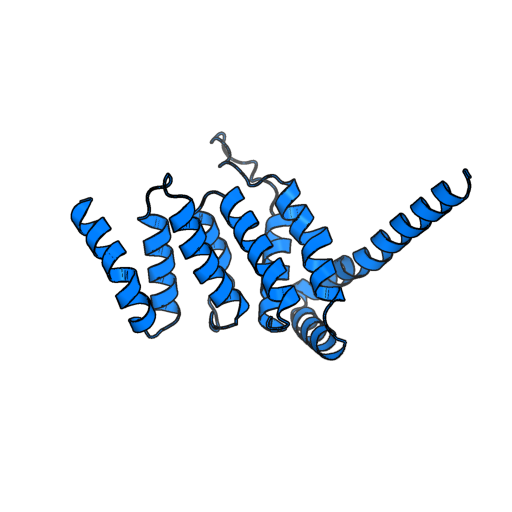-3.008 1.00 75.62 92 ALA A N 1
ATOM 736 C CA . ALA A 1 92 ? -10.450 2.577 -2.474 1.00 75.62 92 ALA A CA 1
ATOM 737 C C . ALA A 1 92 ? -11.316 2.720 -1.205 1.00 75.62 92 ALA A C 1
ATOM 739 O O . ALA A 1 92 ? -12.282 1.975 -1.032 1.00 75.62 92 ALA A O 1
ATOM 740 N N . GLY A 1 93 ? -11.055 3.740 -0.378 1.00 67.75 93 GLY A N 1
ATOM 741 C CA . GLY A 1 93 ? -11.913 4.115 0.750 1.00 67.75 93 GLY A CA 1
ATOM 742 C C . GLY A 1 93 ? -13.319 4.557 0.325 1.00 67.75 93 GLY A C 1
ATOM 743 O O . GLY A 1 93 ? -14.289 4.264 1.019 1.00 67.75 93 GLY A O 1
ATOM 744 N N . ARG A 1 94 ? -13.458 5.187 -0.850 1.00 69.75 94 ARG A N 1
ATOM 745 C CA . ARG A 1 94 ? -14.763 5.567 -1.425 1.00 69.75 94 ARG A CA 1
ATOM 746 C C . ARG A 1 94 ? -15.543 4.384 -2.003 1.00 69.75 94 ARG A C 1
ATOM 748 O O . ARG A 1 94 ? -16.768 4.388 -1.966 1.00 69.75 94 ARG A O 1
ATOM 755 N N . SER A 1 95 ? -14.850 3.370 -2.525 1.00 63.81 95 SER A N 1
ATOM 756 C CA . SER A 1 95 ? -15.472 2.250 -3.250 1.00 63.81 9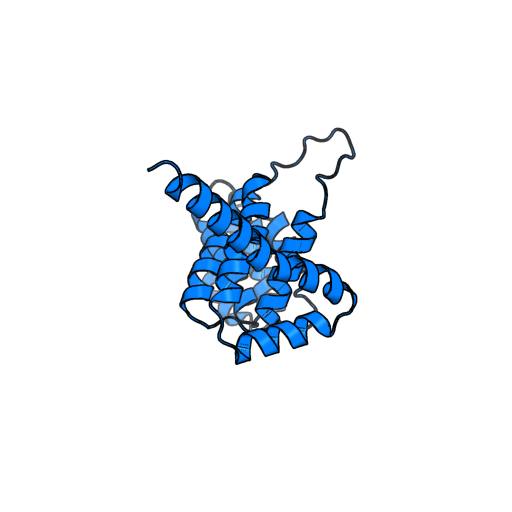5 SER A CA 1
ATOM 757 C C . SER A 1 95 ? -15.788 1.015 -2.395 1.00 63.81 95 SER A C 1
ATOM 759 O O . SER A 1 95 ? -16.358 0.064 -2.921 1.00 63.81 95 SER A O 1
ATOM 761 N N . ARG A 1 96 ? -15.458 1.005 -1.091 1.00 61.75 96 ARG A N 1
ATOM 762 C CA . ARG A 1 96 ? -15.679 -0.120 -0.143 1.00 61.75 96 ARG A CA 1
ATOM 763 C C . ARG A 1 96 ? -15.098 -1.479 -0.587 1.00 61.75 96 ARG A C 1
ATOM 765 O O . ARG A 1 96 ? -15.495 -2.515 -0.069 1.00 61.75 96 ARG A O 1
ATOM 772 N N . ARG A 1 97 ? -14.147 -1.501 -1.527 1.00 68.56 97 ARG A N 1
ATOM 773 C CA . ARG A 1 97 ? -13.617 -2.735 -2.151 1.00 68.56 97 ARG A CA 1
ATOM 774 C C . ARG A 1 97 ? -12.301 -3.256 -1.556 1.00 68.56 97 ARG A C 1
ATOM 776 O O . ARG A 1 97 ? -11.722 -4.188 -2.108 1.00 68.56 97 ARG A O 1
ATOM 783 N N . ILE A 1 98 ? -11.800 -2.686 -0.456 1.00 74.38 98 ILE A N 1
ATOM 784 C CA . ILE A 1 98 ? -10.564 -3.178 0.178 1.00 74.38 98 ILE A CA 1
ATOM 785 C C . ILE A 1 98 ? -10.902 -4.326 1.129 1.00 74.38 98 ILE A C 1
ATOM 787 O O . ILE A 1 98 ? -11.611 -4.130 2.112 1.00 74.38 98 ILE A O 1
ATOM 791 N N . SER A 1 99 ? -10.355 -5.514 0.868 1.00 77.69 99 SER A N 1
ATOM 792 C CA . SER A 1 99 ? -10.472 -6.644 1.798 1.00 77.69 99 SER A CA 1
ATOM 793 C C . SER A 1 99 ? -9.711 -6.386 3.102 1.00 77.69 99 SER A C 1
ATOM 795 O O . SER A 1 99 ? -8.683 -5.700 3.116 1.00 77.69 99 SER A O 1
ATOM 797 N N . ALA A 1 100 ? -10.147 -7.008 4.200 1.00 78.75 100 ALA A N 1
ATOM 798 C CA . ALA A 1 100 ? -9.465 -6.901 5.490 1.00 78.75 100 ALA A CA 1
ATOM 799 C C . ALA A 1 100 ? -7.987 -7.324 5.421 1.00 78.75 100 ALA A C 1
ATOM 801 O O . ALA A 1 100 ? -7.116 -6.694 6.028 1.00 78.75 100 ALA A O 1
ATOM 802 N N . ALA A 1 101 ? -7.694 -8.355 4.626 1.00 78.69 101 ALA A N 1
ATOM 803 C CA . ALA A 1 101 ? -6.337 -8.826 4.386 1.00 78.69 101 ALA A CA 1
ATOM 804 C C . ALA A 1 101 ? -5.484 -7.778 3.653 1.00 78.69 101 ALA A C 1
ATOM 806 O O . ALA A 1 101 ? -4.362 -7.501 4.075 1.00 78.69 101 ALA A O 1
ATOM 807 N N . ALA A 1 102 ? -6.000 -7.168 2.579 1.00 80.06 102 ALA A N 1
ATOM 808 C CA . ALA A 1 102 ? -5.284 -6.119 1.854 1.00 80.06 102 ALA A CA 1
ATOM 809 C C . ALA A 1 102 ? -5.027 -4.896 2.741 1.00 80.06 102 ALA A C 1
ATOM 811 O O . ALA A 1 102 ? -3.905 -4.391 2.780 1.00 80.06 102 ALA A O 1
ATOM 812 N N . TRP A 1 103 ? -6.029 -4.489 3.519 1.00 83.00 103 TRP A N 1
ATOM 813 C CA . TRP A 1 103 ? -5.909 -3.400 4.480 1.00 83.00 103 TRP A CA 1
ATOM 814 C C . TRP A 1 103 ? -4.806 -3.648 5.513 1.00 83.00 103 TRP A C 1
ATOM 816 O O . TRP A 1 103 ? -3.925 -2.808 5.707 1.00 83.00 103 TRP A O 1
ATOM 826 N N . GLY A 1 104 ? -4.819 -4.828 6.143 1.00 82.19 104 GLY A N 1
ATOM 827 C CA . GLY A 1 104 ? -3.804 -5.206 7.120 1.00 82.19 104 GLY A CA 1
ATOM 828 C C . GLY A 1 104 ? -2.394 -5.137 6.536 1.00 82.19 104 GLY A C 1
ATOM 829 O O . GLY A 1 104 ? -1.484 -4.618 7.178 1.00 82.19 104 GLY A O 1
ATOM 830 N N . ARG A 1 105 ? -2.209 -5.568 5.283 1.00 82.75 105 ARG A N 1
ATOM 831 C CA . ARG A 1 105 ? -0.911 -5.485 4.597 1.00 82.75 105 ARG A CA 1
ATOM 832 C C . ARG A 1 105 ? -0.454 -4.048 4.342 1.00 82.75 105 ARG A C 1
ATOM 834 O O . ARG A 1 105 ? 0.720 -3.760 4.565 1.00 82.75 105 ARG A O 1
ATOM 841 N N . VAL A 1 106 ? -1.353 -3.155 3.917 1.00 86.56 106 VAL A N 1
ATOM 842 C CA . VAL A 1 106 ? -1.024 -1.727 3.748 1.00 86.56 106 VAL A CA 1
ATOM 843 C C . VAL A 1 106 ? -0.581 -1.134 5.079 1.00 86.56 106 VAL A C 1
ATOM 845 O O . VAL A 1 106 ? 0.492 -0.542 5.151 1.00 86.56 106 VAL A O 1
ATOM 848 N N . PHE A 1 107 ? -1.359 -1.338 6.145 1.00 86.62 107 PHE A N 1
ATOM 849 C CA . PHE A 1 107 ? -1.014 -0.831 7.471 1.00 86.62 107 PHE A CA 1
ATOM 850 C C . PHE A 1 107 ? 0.376 -1.308 7.918 1.00 86.62 107 PHE A C 1
ATOM 852 O O . PHE A 1 107 ? 1.207 -0.503 8.338 1.00 86.62 107 PHE A O 1
ATOM 859 N N . GLN A 1 108 ? 0.649 -2.610 7.787 1.00 85.19 108 GLN A N 1
ATOM 860 C CA . GLN A 1 108 ? 1.936 -3.207 8.152 1.00 85.19 108 GLN A CA 1
ATOM 861 C C . GLN A 1 108 ? 3.105 -2.591 7.378 1.00 85.19 108 GLN A C 1
ATOM 863 O O . GLN A 1 108 ? 4.159 -2.330 7.961 1.00 85.19 108 GLN A O 1
ATOM 868 N N . PHE A 1 109 ? 2.924 -2.366 6.075 1.00 86.56 109 PHE A N 1
ATOM 869 C CA . PHE A 1 109 ? 3.927 -1.734 5.227 1.00 86.56 109 PHE A CA 1
ATOM 870 C C . PHE A 1 109 ? 4.190 -0.288 5.665 1.00 86.56 109 PHE A C 1
ATOM 872 O O . PHE A 1 109 ? 5.315 0.026 6.047 1.00 86.56 109 PHE A O 1
ATOM 879 N N . VAL A 1 110 ? 3.158 0.562 5.719 1.00 87.38 110 VAL A N 1
ATOM 880 C CA . VAL A 1 110 ? 3.312 1.983 6.083 1.00 87.38 110 VAL A CA 1
ATOM 881 C C . VAL A 1 110 ? 3.910 2.137 7.488 1.00 87.38 110 VAL A C 1
ATOM 883 O O . VAL A 1 110 ? 4.788 2.970 7.704 1.00 87.38 110 VAL A O 1
ATOM 886 N N . TYR A 1 111 ? 3.510 1.290 8.443 1.00 86.56 111 TYR A N 1
ATOM 887 C CA . TYR A 1 111 ? 4.087 1.296 9.789 1.00 86.56 111 TYR A CA 1
ATOM 888 C C . TYR A 1 111 ? 5.590 0.980 9.801 1.00 86.56 111 TYR A C 1
ATOM 890 O O . TYR A 1 111 ? 6.350 1.630 10.521 1.00 86.56 111 TYR 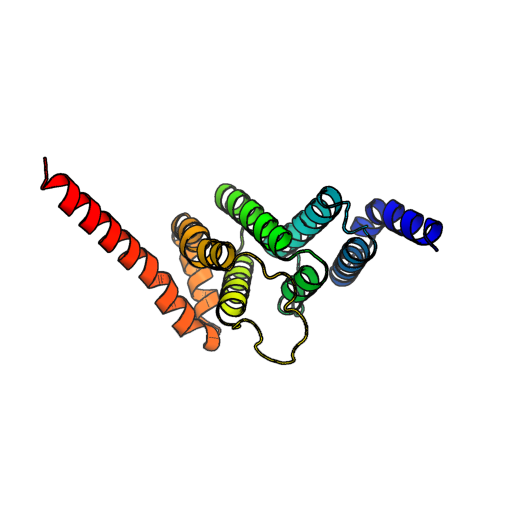A O 1
ATOM 898 N N . ARG A 1 112 ? 6.037 -0.019 9.026 1.00 85.19 112 ARG A N 1
ATOM 899 C CA . ARG A 1 112 ? 7.465 -0.373 8.927 1.00 85.19 112 ARG A CA 1
ATOM 900 C C . ARG A 1 112 ? 8.269 0.758 8.315 1.00 85.19 112 ARG A C 1
ATOM 902 O O . ARG A 1 112 ? 9.284 1.136 8.883 1.00 85.19 112 ARG A O 1
ATOM 909 N N . GLU A 1 113 ? 7.774 1.323 7.223 1.00 83.88 113 GLU A N 1
ATOM 910 C CA . GLU A 1 113 ? 8.407 2.438 6.513 1.00 83.88 113 GLU A CA 1
ATOM 911 C C . GLU A 1 113 ? 8.537 3.697 7.376 1.00 83.88 113 GLU A C 1
ATOM 913 O O . GLU A 1 113 ? 9.481 4.467 7.222 1.00 83.88 113 GLU A O 1
ATOM 918 N N . ARG A 1 114 ? 7.603 3.894 8.312 1.00 81.06 114 ARG A N 1
ATOM 919 C CA . ARG A 1 114 ? 7.665 4.945 9.333 1.00 81.06 114 ARG A CA 1
ATOM 920 C C . ARG A 1 114 ? 8.713 4.658 10.414 1.00 81.06 114 ARG A C 1
ATOM 922 O O . ARG A 1 114 ? 9.304 5.582 10.963 1.00 81.06 114 ARG A O 1
ATOM 929 N N . LYS A 1 115 ? 8.874 3.392 10.809 1.00 79.94 115 LYS A N 1
ATOM 930 C CA . LYS A 1 115 ? 9.794 2.975 11.884 1.00 79.94 115 LYS A CA 1
ATOM 931 C C . LYS A 1 115 ? 11.233 2.805 11.413 1.00 79.94 115 LYS A C 1
ATOM 933 O O . LYS A 1 115 ? 12.135 2.895 12.242 1.00 79.94 115 LYS A O 1
ATOM 938 N N . GLN A 1 116 ? 11.446 2.554 10.126 1.00 75.31 116 GLN A N 1
ATOM 939 C CA . GLN A 1 116 ? 12.767 2.616 9.522 1.00 75.31 116 GLN A CA 1
ATOM 940 C C . GLN A 1 116 ? 13.247 4.070 9.592 1.00 75.31 116 GLN A C 1
ATOM 942 O O . GLN A 1 116 ? 12.758 4.936 8.870 1.00 75.31 116 GLN A O 1
ATOM 947 N N . ALA A 1 117 ? 14.162 4.340 10.526 1.00 48.38 117 ALA A N 1
ATOM 948 C CA . ALA A 1 117 ? 14.912 5.589 10.551 1.00 48.38 117 ALA A CA 1
ATOM 949 C C . ALA A 1 117 ? 15.620 5.774 9.195 1.00 48.38 117 ALA A C 1
ATOM 951 O O . ALA A 1 117 ? 15.995 4.761 8.592 1.00 48.38 117 ALA A O 1
ATOM 952 N N . PRO A 1 118 ? 15.837 7.017 8.721 1.00 53.38 118 PRO A N 1
ATOM 953 C CA . PRO A 1 118 ? 16.728 7.236 7.587 1.00 53.38 118 PRO A CA 1
ATOM 954 C C . PRO A 1 118 ? 18.046 6.540 7.921 1.00 53.38 118 PRO A C 1
ATOM 956 O O . PRO A 1 118 ? 18.582 6.732 9.019 1.00 53.38 118 PRO A O 1
ATOM 959 N N . ALA A 1 119 ? 18.509 5.653 7.042 1.00 46.03 119 ALA A N 1
ATOM 960 C CA . ALA A 1 119 ? 19.715 4.881 7.287 1.00 46.03 119 ALA A CA 1
ATOM 961 C C . ALA A 1 119 ? 20.894 5.854 7.413 1.00 46.03 119 ALA A C 1
ATOM 963 O O . ALA A 1 119 ? 21.468 6.293 6.424 1.00 46.03 119 ALA A O 1
ATOM 964 N N . ARG A 1 120 ? 21.255 6.223 8.645 1.00 48.22 120 ARG A N 1
ATOM 965 C CA . ARG A 1 120 ? 22.508 6.917 8.935 1.00 48.22 120 ARG A CA 1
ATOM 966 C C . ARG A 1 120 ? 23.621 5.882 8.848 1.00 48.22 120 ARG A C 1
ATOM 968 O O . ARG A 1 120 ? 24.011 5.325 9.867 1.00 48.22 120 ARG A O 1
ATOM 975 N N . SER A 1 121 ? 24.088 5.560 7.648 1.00 40.03 121 SER A N 1
ATOM 976 C CA . SER A 1 121 ? 25.323 4.793 7.493 1.00 40.03 121 SER A CA 1
ATOM 977 C C . SER A 1 121 ? 25.898 4.935 6.090 1.00 40.03 121 SER A C 1
ATOM 979 O O . SER A 1 121 ? 25.203 4.729 5.100 1.00 40.03 121 SER A O 1
ATOM 981 N N . SER A 1 122 ? 27.201 5.217 6.063 1.00 42.59 122 SER A N 1
ATOM 982 C CA . SER A 1 122 ? 28.076 5.507 4.923 1.00 42.59 122 SER A CA 1
ATOM 983 C C . SER A 1 122 ? 27.807 6.864 4.275 1.00 42.59 122 SER A C 1
ATOM 985 O O . SER A 1 122 ? 26.673 7.187 3.954 1.00 42.59 122 SER A O 1
ATOM 987 N N . GLY A 1 123 ? 28.853 7.680 4.106 1.00 47.59 123 GLY A N 1
ATOM 988 C CA . GLY A 1 123 ? 28.817 9.029 3.520 1.00 47.59 123 GLY A CA 1
ATOM 989 C C . GLY A 1 123 ? 28.415 9.091 2.039 1.00 47.59 123 GLY A C 1
ATOM 990 O O . GLY A 1 123 ? 28.895 9.953 1.311 1.00 47.59 123 GLY A O 1
ATOM 991 N N . ALA A 1 124 ? 27.564 8.173 1.585 1.00 48.00 124 ALA A N 1
ATOM 992 C CA . ALA A 1 124 ? 26.849 8.270 0.334 1.00 48.00 124 ALA A CA 1
ATOM 993 C C . ALA A 1 124 ? 25.690 9.269 0.504 1.00 48.00 124 ALA A C 1
ATOM 995 O O . ALA A 1 124 ? 25.039 9.279 1.555 1.00 48.00 124 ALA A O 1
ATOM 996 N N . PRO A 1 125 ? 25.409 10.115 -0.501 1.00 46.16 125 PRO A N 1
ATOM 997 C CA . PRO A 1 125 ? 24.227 10.962 -0.474 1.00 46.16 125 PRO A CA 1
ATOM 998 C C . PRO A 1 125 ? 22.993 10.079 -0.262 1.00 46.16 125 PRO A C 1
ATOM 1000 O O . PRO A 1 125 ? 22.778 9.113 -0.997 1.00 46.16 125 PRO A O 1
ATOM 1003 N N . LEU A 1 126 ? 22.212 10.392 0.777 1.00 48.34 126 LEU A N 1
ATOM 1004 C CA . LEU A 1 126 ? 20.944 9.720 1.041 1.00 48.34 126 LEU A CA 1
ATOM 1005 C C . LEU A 1 126 ? 20.100 9.801 -0.242 1.00 48.34 126 LEU A C 1
ATOM 1007 O O . LEU A 1 126 ? 19.953 10.903 -0.782 1.00 48.34 126 LEU A O 1
ATOM 1011 N N . PRO A 1 127 ? 19.568 8.678 -0.763 1.00 49.50 127 PRO A N 1
ATOM 1012 C CA . PRO A 1 127 ? 18.645 8.738 -1.888 1.00 49.50 127 PRO A CA 1
ATOM 1013 C C . PRO A 1 127 ? 17.496 9.665 -1.496 1.00 49.50 127 PRO A C 1
ATOM 1015 O O . PRO A 1 127 ? 17.052 9.606 -0.351 1.00 49.50 127 PRO A O 1
ATOM 1018 N N . ALA A 1 128 ? 17.059 10.531 -2.416 1.00 54.81 128 ALA A N 1
ATOM 1019 C CA . ALA A 1 128 ? 16.018 11.529 -2.180 1.00 54.81 128 ALA A CA 1
ATOM 1020 C C . ALA A 1 128 ? 14.796 10.877 -1.513 1.00 54.81 128 ALA A C 1
ATOM 1022 O O . ALA A 1 128 ? 13.983 10.230 -2.171 1.00 54.81 128 ALA A O 1
ATOM 1023 N N . GLU A 1 129 ? 14.709 10.962 -0.185 1.00 55.94 129 GLU A N 1
ATOM 1024 C CA . GLU A 1 129 ? 13.638 10.322 0.559 1.00 55.94 129 GLU A CA 1
ATOM 1025 C C . GLU A 1 129 ? 12.347 11.088 0.301 1.00 55.94 129 GLU A C 1
ATOM 1027 O O . GLU A 1 129 ? 12.332 12.316 0.208 1.00 55.94 129 GLU A O 1
ATOM 1032 N N . ALA A 1 130 ? 11.233 10.362 0.240 1.00 54.41 130 ALA A N 1
ATOM 1033 C CA . ALA A 1 130 ? 9.929 11.000 0.224 1.00 54.41 130 ALA A CA 1
ATOM 1034 C C . ALA A 1 130 ? 9.818 11.939 1.432 1.00 54.41 130 ALA A C 1
ATOM 1036 O O . ALA A 1 130 ? 10.288 11.549 2.515 1.00 54.41 130 ALA A O 1
ATOM 1037 N N . PRO A 1 131 ? 9.175 13.116 1.288 1.00 59.81 131 PRO A N 1
ATOM 1038 C CA . PRO A 1 131 ? 9.033 14.066 2.380 1.00 59.81 131 PRO A CA 1
ATOM 1039 C C . PRO A 1 131 ? 8.538 13.307 3.606 1.00 59.81 131 PRO A C 1
ATOM 1041 O O . PRO A 1 131 ? 7.494 12.654 3.541 1.00 59.81 131 PRO A O 1
ATOM 1044 N N . ALA A 1 132 ? 9.302 13.320 4.701 1.00 60.16 132 ALA A N 1
ATOM 1045 C CA . ALA A 1 132 ? 8.959 12.565 5.908 1.00 60.16 132 ALA A CA 1
ATOM 1046 C C . ALA A 1 132 ? 7.512 12.850 6.372 1.00 60.16 132 ALA A C 1
ATOM 1048 O O . ALA A 1 132 ? 6.858 11.963 6.918 1.00 60.16 132 ALA A O 1
ATOM 1049 N N . GLY A 1 133 ? 6.989 14.039 6.040 1.00 67.44 133 GLY A N 1
ATOM 1050 C CA . GLY A 1 133 ? 5.590 14.430 6.206 1.00 67.44 133 GLY A CA 1
ATOM 1051 C C . GLY A 1 133 ? 4.581 13.527 5.491 1.00 67.44 133 GLY A C 1
ATOM 1052 O O . GLY A 1 133 ? 3.646 13.072 6.132 1.00 67.44 133 GLY A O 1
ATOM 1053 N N . LEU A 1 134 ? 4.785 13.156 4.221 1.00 74.69 134 LEU A N 1
ATOM 1054 C CA . LEU A 1 134 ? 3.776 12.409 3.453 1.00 74.69 134 LEU A CA 1
ATOM 1055 C C . LEU A 1 134 ? 3.581 10.972 3.972 1.00 74.69 134 LEU A C 1
ATOM 1057 O O . LEU A 1 134 ? 2.461 10.463 4.010 1.00 74.69 134 LEU A O 1
ATOM 1061 N N . ARG A 1 135 ? 4.664 10.321 4.419 1.00 78.75 135 ARG A N 1
ATOM 1062 C CA . ARG A 1 135 ? 4.600 9.005 5.086 1.00 78.75 135 ARG A CA 1
ATOM 1063 C C . ARG A 1 135 ? 3.799 9.081 6.384 1.00 78.75 135 ARG A C 1
ATOM 1065 O O . ARG A 1 135 ? 2.961 8.217 6.649 1.00 78.75 135 ARG A O 1
ATOM 1072 N N . GLU A 1 136 ? 4.068 10.110 7.183 1.00 80.62 136 GLU A N 1
ATOM 1073 C CA . GLU A 1 136 ? 3.405 10.315 8.467 1.00 80.62 136 GLU A CA 1
ATOM 1074 C C . GLU A 1 136 ? 1.931 10.699 8.281 1.00 80.62 136 GLU A C 1
ATOM 1076 O O . GLU A 1 136 ? 1.087 10.124 8.959 1.00 80.62 136 GLU A O 1
ATOM 1081 N N . GLU A 1 137 ? 1.601 11.567 7.321 1.00 81.94 137 GLU A N 1
ATOM 1082 C CA . GLU A 1 137 ? 0.228 11.942 6.948 1.00 81.94 137 GLU A CA 1
ATOM 1083 C C . GLU A 1 137 ? -0.604 10.719 6.551 1.00 81.94 137 GLU A C 1
ATOM 1085 O O . GLU A 1 137 ? -1.704 10.505 7.067 1.00 81.94 137 GLU A O 1
ATOM 1090 N N . ILE A 1 138 ? -0.065 9.861 5.674 1.00 85.69 138 ILE A N 1
ATOM 1091 C CA . ILE A 1 138 ? -0.763 8.638 5.263 1.00 85.69 138 ILE A CA 1
ATOM 1092 C C . ILE A 1 138 ? -1.032 7.748 6.483 1.00 85.69 138 ILE A C 1
ATOM 1094 O O . ILE A 1 138 ? -2.133 7.218 6.643 1.00 85.69 138 ILE A O 1
ATOM 1098 N N . TYR A 1 139 ? -0.038 7.590 7.360 1.00 84.50 139 TYR A N 1
ATOM 1099 C CA . TYR A 1 139 ? -0.149 6.739 8.540 1.00 84.50 139 TYR A CA 1
ATOM 1100 C C . TYR A 1 139 ? -1.106 7.286 9.609 1.00 84.50 139 TYR A C 1
ATOM 1102 O O . TYR A 1 139 ? -1.884 6.525 10.196 1.00 84.50 139 TYR A O 1
ATOM 1110 N N . GLN A 1 140 ? -1.015 8.581 9.910 1.00 79.06 140 GLN A N 1
ATOM 1111 C CA . GLN A 1 140 ? -1.742 9.216 11.005 1.00 79.06 140 GLN A CA 1
ATOM 1112 C C . GLN A 1 140 ? -3.173 9.588 10.620 1.00 79.06 140 GLN A C 1
ATOM 1114 O O . GLN A 1 140 ? -4.077 9.402 11.435 1.00 79.06 140 GLN A O 1
ATOM 1119 N N . GLU A 1 141 ? -3.383 10.079 9.400 1.00 80.69 141 GLU A N 1
ATOM 1120 C CA . GLU A 1 141 ? -4.648 10.686 8.990 1.00 80.69 141 GLU A CA 1
ATOM 1121 C C . GLU A 1 141 ? -5.400 9.805 7.996 1.00 80.69 141 GLU A C 1
ATOM 1123 O O . GLU A 1 141 ? -6.516 9.365 8.280 1.00 80.69 141 GLU A O 1
ATOM 1128 N N . GLU A 1 142 ? -4.791 9.491 6.851 1.00 83.12 142 GLU A N 1
ATOM 1129 C CA . GLU A 1 142 ? -5.497 8.831 5.746 1.00 83.12 142 GLU A CA 1
ATOM 1130 C C . GLU A 1 142 ? -5.930 7.410 6.109 1.00 83.12 142 GLU A C 1
ATOM 1132 O O . GLU A 1 142 ? -7.109 7.061 5.980 1.00 83.12 142 GLU A O 1
ATOM 1137 N N . LEU A 1 143 ? -5.003 6.593 6.625 1.00 86.19 143 LEU A N 1
ATOM 1138 C CA . LEU A 1 143 ? -5.327 5.223 7.015 1.00 86.19 143 LEU A CA 1
ATOM 1139 C C . LEU A 1 143 ? -6.379 5.192 8.128 1.00 86.19 143 LEU A C 1
ATOM 1141 O O . LEU A 1 143 ? -7.295 4.369 8.112 1.00 86.19 143 LEU A O 1
ATOM 1145 N N . LEU A 1 144 ? -6.274 6.101 9.095 1.00 84.19 144 LEU A N 1
ATOM 1146 C CA . LEU A 1 144 ? -7.197 6.146 10.220 1.00 84.19 144 LEU A CA 1
ATOM 1147 C C . LEU A 1 144 ? -8.598 6.579 9.772 1.00 84.19 144 LEU A C 1
ATOM 1149 O O . LEU A 1 144 ? -9.588 5.981 10.199 1.00 84.19 144 LEU A O 1
ATOM 1153 N N . ARG A 1 145 ? -8.683 7.575 8.886 1.00 81.88 145 ARG A N 1
ATOM 1154 C CA . ARG A 1 145 ? -9.938 8.051 8.297 1.00 81.88 145 ARG A CA 1
ATOM 1155 C C . ARG A 1 145 ? -10.651 6.943 7.529 1.00 81.88 145 ARG A C 1
ATOM 1157 O O . ARG A 1 145 ? -11.836 6.715 7.757 1.00 81.88 145 ARG A O 1
ATOM 1164 N N . ILE A 1 146 ? -9.935 6.224 6.664 1.00 82.88 146 ILE A N 1
ATOM 1165 C CA . ILE A 1 146 ? -10.514 5.117 5.888 1.00 82.88 146 ILE A CA 1
ATOM 1166 C C . ILE A 1 146 ? -10.965 3.986 6.822 1.00 82.88 146 ILE A C 1
ATOM 1168 O O . ILE A 1 146 ? -12.075 3.482 6.673 1.00 82.88 146 ILE A O 1
ATOM 1172 N N . TYR A 1 147 ? -10.165 3.638 7.838 1.00 84.56 147 TYR A N 1
ATOM 1173 C CA . TYR A 1 147 ? -10.555 2.634 8.831 1.00 84.56 147 TYR A CA 1
ATOM 1174 C C . TYR A 1 147 ? -11.862 2.995 9.550 1.00 84.56 147 TYR A C 1
ATOM 1176 O O . TYR A 1 147 ? -12.713 2.134 9.763 1.00 84.56 147 TYR A O 1
ATOM 1184 N N . GLN A 1 148 ? -12.037 4.264 9.924 1.00 82.12 148 GLN A N 1
ATOM 1185 C CA . GLN A 1 148 ? -13.251 4.734 10.594 1.00 82.12 148 GLN A CA 1
ATOM 1186 C C . GLN A 1 148 ? -14.479 4.753 9.675 1.00 82.12 148 GLN A C 1
ATOM 1188 O O . GLN A 1 148 ? -15.593 4.636 10.180 1.00 82.12 148 GLN A O 1
ATOM 1193 N N . ALA A 1 149 ? -14.279 4.869 8.359 1.00 81.81 149 ALA A N 1
ATOM 1194 C CA . ALA A 1 149 ? -15.345 4.826 7.362 1.00 81.81 149 ALA A CA 1
ATOM 1195 C C . ALA A 1 149 ? -15.853 3.402 7.066 1.00 81.81 149 ALA A C 1
ATOM 1197 O O . ALA A 1 149 ? -16.930 3.248 6.488 1.00 81.81 149 ALA A O 1
ATOM 1198 N N . PHE A 1 150 ? -15.113 2.358 7.459 1.00 80.19 150 PHE A N 1
ATOM 1199 C CA . PHE A 1 150 ? -15.586 0.982 7.337 1.00 80.19 150 PHE A CA 1
ATOM 1200 C C . PHE A 1 150 ? -16.736 0.681 8.301 1.00 80.19 150 PHE A C 1
ATOM 1202 O O . PHE A 1 150 ? -16.782 1.147 9.446 1.00 80.19 150 PHE A O 1
ATOM 1209 N N . ASP A 1 151 ? -17.651 -0.178 7.854 1.00 83.81 151 ASP A N 1
ATOM 1210 C CA . ASP A 1 151 ? -18.708 -0.693 8.713 1.00 83.81 151 ASP A CA 1
ATOM 1211 C C . ASP A 1 151 ? -18.146 -1.558 9.862 1.00 83.81 151 ASP A C 1
ATOM 1213 O O . ASP A 1 151 ? -16.945 -1.823 9.990 1.00 83.81 151 ASP A O 1
ATOM 1217 N N . ARG A 1 152 ? -19.027 -1.962 10.780 1.00 87.06 152 ARG A N 1
ATOM 1218 C CA . ARG A 1 152 ? -18.628 -2.761 11.945 1.00 87.06 152 ARG A CA 1
ATOM 1219 C C . ARG A 1 152 ? -18.096 -4.143 11.547 1.00 87.06 152 ARG A C 1
ATOM 1221 O O . ARG A 1 152 ? -17.172 -4.628 12.195 1.00 87.06 152 ARG A O 1
ATOM 1228 N N . ALA A 1 153 ? -18.652 -4.769 10.511 1.00 85.88 153 ALA A N 1
ATOM 1229 C CA . ALA A 1 153 ? -18.270 -6.115 10.093 1.00 85.88 153 ALA A CA 1
ATOM 1230 C C . ALA A 1 153 ? -16.854 -6.130 9.497 1.00 85.88 153 ALA A C 1
ATOM 1232 O O . ALA A 1 153 ? -16.007 -6.906 9.948 1.00 85.88 153 ALA A O 1
ATOM 1233 N N . ALA A 1 154 ? -16.567 -5.205 8.580 1.00 83.00 154 ALA A N 1
ATOM 1234 C CA . ALA A 1 154 ? -15.257 -5.017 7.972 1.00 83.00 154 ALA A CA 1
ATOM 1235 C C . ALA A 1 154 ? -14.195 -4.645 9.018 1.00 83.00 154 ALA A C 1
ATOM 1237 O O . ALA A 1 154 ? -13.104 -5.216 9.025 1.00 83.00 154 ALA A O 1
ATOM 1238 N N . ARG A 1 155 ? -14.515 -3.757 9.974 1.00 86.81 155 ARG A N 1
ATOM 1239 C CA . ARG A 1 155 ? -13.596 -3.446 11.084 1.00 86.81 155 ARG A CA 1
ATOM 1240 C C . ARG A 1 155 ? -13.297 -4.667 11.947 1.00 86.81 155 ARG A C 1
ATOM 1242 O O . ARG A 1 155 ? -12.131 -4.916 12.231 1.00 86.81 155 ARG A O 1
ATOM 1249 N N . ASN A 1 156 ? -14.302 -5.466 12.307 1.00 87.88 156 ASN A N 1
ATOM 1250 C CA . ASN A 1 156 ? -14.094 -6.698 13.074 1.00 87.88 156 ASN A CA 1
ATOM 1251 C C . ASN A 1 156 ? -13.234 -7.721 12.313 1.00 87.88 156 ASN A C 1
ATOM 1253 O O . ASN A 1 156 ? -12.458 -8.461 12.914 1.00 87.88 156 ASN A O 1
ATOM 1257 N N . GLU A 1 157 ? -13.373 -7.810 10.991 1.00 87.25 157 GLU A N 1
ATOM 1258 C CA . GLU A 1 157 ? -12.530 -8.671 10.158 1.00 87.25 157 GLU A CA 1
ATOM 1259 C C . GLU A 1 157 ? -11.078 -8.181 10.110 1.00 87.25 157 GLU A C 1
ATOM 1261 O O . GLU A 1 157 ? -10.157 -8.966 10.345 1.00 87.25 157 GLU A O 1
ATOM 1266 N N . ILE A 1 158 ? -10.873 -6.877 9.902 1.00 85.12 158 ILE A N 1
ATOM 1267 C CA . ILE A 1 158 ? -9.551 -6.243 9.963 1.00 85.12 158 ILE A CA 1
ATOM 1268 C C . ILE A 1 158 ? -8.914 -6.478 11.332 1.00 85.12 158 ILE A C 1
ATOM 1270 O O . ILE A 1 158 ? -7.759 -6.894 11.412 1.00 85.12 158 ILE A O 1
ATOM 1274 N N . GLU A 1 159 ? -9.659 -6.249 12.415 1.00 87.69 159 GLU A N 1
ATOM 1275 C CA . GLU A 1 159 ? -9.172 -6.457 13.774 1.00 87.69 159 GLU A CA 1
ATOM 1276 C C . GLU A 1 159 ? -8.741 -7.903 13.995 1.00 87.69 159 GLU A C 1
ATOM 1278 O O . GLU A 1 159 ? -7.610 -8.116 14.425 1.00 87.69 159 GLU A O 1
ATOM 1283 N N . ARG A 1 160 ? -9.573 -8.883 13.614 1.00 86.69 160 ARG A N 1
ATOM 1284 C CA . ARG A 1 160 ? -9.221 -10.309 13.684 1.00 86.69 160 ARG A CA 1
ATOM 1285 C C . ARG A 1 160 ? -7.957 -10.623 12.888 1.00 86.69 160 ARG A C 1
ATOM 1287 O O . ARG A 1 160 ? -7.094 -11.345 13.380 1.00 86.69 160 ARG A O 1
ATOM 1294 N N . SER A 1 161 ? -7.823 -10.085 11.676 1.00 82.69 161 SER A N 1
ATOM 1295 C CA . SER A 1 161 ? -6.632 -10.291 10.845 1.00 82.69 161 SER A CA 1
ATOM 1296 C C . SER A 1 161 ? -5.374 -9.704 11.491 1.00 82.69 161 SER A C 1
ATOM 1298 O O . SER A 1 161 ? -4.319 -10.334 11.466 1.00 82.69 161 SER A O 1
ATOM 1300 N N . MET A 1 162 ? -5.474 -8.509 12.075 1.00 84.31 162 MET A N 1
ATOM 1301 C CA . MET A 1 162 ? -4.344 -7.799 12.677 1.00 84.31 162 MET A CA 1
ATOM 1302 C C . MET A 1 162 ? -3.938 -8.359 14.040 1.00 84.31 162 MET A C 1
ATOM 1304 O O . MET A 1 162 ? -2.765 -8.298 14.394 1.00 84.31 162 MET A O 1
ATOM 1308 N N . THR A 1 163 ? -4.878 -8.923 14.801 1.00 83.62 163 THR A N 1
ATOM 1309 C CA . THR A 1 163 ? -4.600 -9.510 16.120 1.00 83.62 163 THR A CA 1
ATOM 1310 C C . THR A 1 163 ? -4.137 -10.965 16.052 1.00 83.62 163 THR A C 1
ATOM 1312 O O . THR A 1 163 ? -3.631 -11.466 17.050 1.00 83.62 163 THR A O 1
ATOM 1315 N N . ARG A 1 164 ? -4.300 -11.650 14.908 1.00 81.75 164 ARG A N 1
ATOM 1316 C CA . ARG A 1 164 ? -3.796 -13.022 14.694 1.00 81.75 164 ARG A CA 1
ATOM 1317 C C . ARG A 1 164 ? -2.267 -13.107 14.680 1.00 81.75 164 ARG A C 1
ATOM 1319 O O . ARG A 1 164 ? -1.722 -14.109 15.123 1.00 81.75 164 ARG A O 1
ATOM 1326 N N . ASP A 1 165 ? -1.576 -12.083 14.181 1.00 79.31 165 ASP A N 1
ATOM 1327 C CA . ASP A 1 165 ? -0.110 -12.006 14.220 1.00 79.31 165 ASP A CA 1
ATOM 1328 C C . ASP A 1 165 ? 0.307 -11.135 15.413 1.00 79.31 165 ASP A C 1
ATOM 1330 O O . ASP A 1 165 ? 0.139 -9.912 15.409 1.00 79.31 165 ASP A O 1
ATOM 1334 N N . THR A 1 166 ? 0.839 -11.773 16.457 1.00 81.62 166 THR A N 1
ATOM 1335 C CA . THR A 1 166 ? 1.196 -11.132 17.734 1.00 81.62 166 THR A CA 1
ATOM 1336 C C . THR A 1 166 ? 2.192 -9.986 17.573 1.00 81.62 166 THR A C 1
ATOM 1338 O O . THR A 1 166 ? 2.141 -9.033 18.352 1.00 81.62 166 THR A O 1
ATOM 1341 N N . ARG A 1 167 ? 3.022 -9.998 16.517 1.00 84.06 167 ARG A N 1
ATOM 1342 C CA . ARG A 1 167 ? 3.952 -8.899 16.191 1.00 84.06 167 ARG A CA 1
ATOM 1343 C C . ARG A 1 167 ? 3.235 -7.578 15.930 1.00 84.06 167 ARG A C 1
ATOM 1345 O O . ARG A 1 167 ? 3.824 -6.514 16.096 1.00 84.06 167 ARG A O 1
ATOM 1352 N N . TRP A 1 168 ? 1.974 -7.642 15.513 1.00 84.00 168 TRP A N 1
ATOM 1353 C CA . TRP A 1 168 ? 1.182 -6.479 15.132 1.00 84.00 168 TRP A CA 1
ATOM 1354 C C . TRP A 1 168 ? 0.127 -6.089 16.154 1.00 84.00 168 TRP A C 1
ATOM 1356 O O . TRP A 1 168 ? -0.415 -4.992 16.054 1.00 84.00 168 TRP A O 1
ATOM 1366 N N . LEU A 1 169 ? -0.125 -6.923 17.166 1.00 83.31 169 LEU A N 1
ATOM 1367 C CA . LEU A 1 169 ? -1.156 -6.682 18.171 1.00 83.31 169 LEU A CA 1
ATOM 1368 C C . LEU A 1 169 ? -0.967 -5.343 18.899 1.00 83.31 169 LEU A C 1
ATOM 1370 O O . LEU A 1 169 ? -1.903 -4.543 18.974 1.00 83.31 169 LEU A O 1
ATOM 1374 N N . LEU A 1 170 ? 0.232 -5.101 19.435 1.00 83.75 170 LEU A N 1
ATOM 1375 C CA . LEU A 1 170 ? 0.538 -3.881 20.184 1.00 83.75 170 LEU A CA 1
ATOM 1376 C C . LEU A 1 170 ? 0.584 -2.640 19.267 1.00 83.75 170 LEU A C 1
ATOM 1378 O O . LEU A 1 170 ? -0.186 -1.714 19.539 1.00 83.75 170 LEU A O 1
ATOM 1382 N N . PRO A 1 171 ? 1.334 -2.634 18.137 1.00 86.00 171 PRO A N 1
ATOM 1383 C CA . PRO A 1 171 ? 1.294 -1.529 17.173 1.00 86.00 171 PRO A CA 1
ATOM 1384 C C . PRO A 1 171 ? -0.122 -1.161 16.717 1.00 86.00 171 PRO A C 1
ATOM 1386 O O . PRO A 1 171 ? -0.478 0.014 16.641 1.00 86.00 171 PRO A O 1
ATOM 1389 N N . TRP A 1 172 ? -0.956 -2.169 16.451 1.00 86.25 172 TRP A N 1
ATOM 1390 C CA . TRP A 1 172 ? -2.340 -1.985 16.026 1.00 86.25 172 TRP A CA 1
ATOM 1391 C C . TRP A 1 172 ? -3.207 -1.350 17.118 1.00 86.25 172 TRP A C 1
ATOM 1393 O O . TRP A 1 172 ? -3.950 -0.403 16.853 1.00 86.25 172 TRP A O 1
ATOM 1403 N N . ARG A 1 173 ? -3.117 -1.840 18.362 1.00 85.56 173 ARG A N 1
ATOM 1404 C CA . ARG A 1 173 ? -3.872 -1.286 19.500 1.00 85.56 173 ARG A CA 1
ATOM 1405 C C . ARG A 1 173 ? -3.505 0.170 19.768 1.00 85.56 173 ARG A C 1
ATOM 1407 O O . ARG A 1 173 ? -4.404 0.984 19.968 1.00 85.56 173 ARG A O 1
ATOM 1414 N N . GLU A 1 174 ? -2.216 0.493 19.764 1.00 84.62 174 GLU A N 1
ATOM 1415 C CA . GLU A 1 174 ? -1.734 1.861 19.971 1.00 84.62 174 GLU A CA 1
ATOM 1416 C C . GLU A 1 174 ? -2.188 2.796 18.853 1.00 84.62 174 GLU A C 1
ATOM 1418 O O . GLU A 1 174 ? -2.695 3.885 19.125 1.00 84.62 174 GLU A O 1
ATOM 1423 N N . TRP A 1 175 ? -2.071 2.361 17.598 1.00 86.75 175 TRP A N 1
ATOM 1424 C CA . TRP A 1 175 ? -2.502 3.154 16.453 1.00 86.75 175 TRP A CA 1
ATOM 1425 C C . TRP A 1 175 ? -4.003 3.463 16.484 1.00 86.75 175 TRP A C 1
ATOM 1427 O O . TRP A 1 175 ? -4.383 4.623 16.339 1.00 86.75 175 TRP A O 1
ATOM 1437 N N . LYS A 1 176 ? -4.866 2.477 16.772 1.00 83.81 176 LYS A N 1
ATOM 1438 C CA . LYS A 1 176 ? -6.326 2.694 16.843 1.00 83.81 176 LYS A CA 1
ATOM 1439 C C . LYS A 1 176 ? -6.735 3.725 17.899 1.00 83.81 176 LYS A C 1
ATOM 1441 O O . LYS A 1 176 ? -7.671 4.493 17.674 1.00 83.81 176 LYS A O 1
ATOM 1446 N N . LYS A 1 177 ? -6.041 3.769 19.043 1.00 79.44 177 LYS A N 1
ATOM 1447 C CA . LYS A 1 177 ? -6.319 4.736 20.122 1.00 79.44 177 LYS A CA 1
ATOM 1448 C C . LYS A 1 177 ? -6.061 6.187 19.697 1.00 79.44 177 LYS A C 1
ATOM 1450 O O . LYS A 1 177 ? -6.682 7.095 20.249 1.00 79.44 177 LYS A O 1
ATOM 1455 N N . ARG A 1 178 ? -5.223 6.417 18.678 1.00 71.44 178 ARG A N 1
ATOM 1456 C CA . ARG A 1 178 ? -4.906 7.765 18.173 1.00 71.44 178 ARG A CA 1
ATOM 1457 C C . ARG A 1 178 ? -6.137 8.519 17.686 1.00 71.44 178 ARG A C 1
ATOM 1459 O O . ARG A 1 178 ? -6.213 9.720 17.895 1.00 71.44 178 ARG A O 1
ATOM 1466 N N . GLY A 1 179 ? -7.136 7.838 17.120 1.00 66.38 179 GLY A N 1
ATOM 1467 C CA . GLY A 1 179 ? -8.371 8.499 16.681 1.00 66.38 179 GLY A CA 1
ATOM 1468 C C . GLY A 1 179 ? -9.233 9.054 17.811 1.00 66.38 179 GLY A C 1
ATOM 1469 O O . GLY A 1 179 ? -9.951 10.026 17.592 1.00 66.38 179 GLY A O 1
ATOM 1470 N N . SER A 1 180 ? -9.146 8.469 19.010 1.00 63.00 180 SER A N 1
ATOM 1471 C CA . SER A 1 180 ? -9.761 9.025 20.220 1.00 63.00 180 SER A CA 1
ATOM 1472 C C . SER A 1 180 ? -8.980 10.241 20.711 1.00 63.00 180 SER A C 1
ATOM 1474 O O . SER A 1 180 ? -9.583 11.236 21.089 1.00 63.00 180 SER A O 1
ATOM 1476 N N . PHE A 1 181 ? -7.648 10.182 20.666 1.00 60.25 181 PHE A N 1
ATOM 1477 C CA . PHE A 1 181 ? -6.784 11.291 21.071 1.00 60.25 181 PHE A CA 1
ATOM 1478 C C . PHE A 1 181 ? -6.917 12.505 20.138 1.00 60.25 181 PHE A C 1
ATOM 1480 O O . PHE A 1 181 ? -7.129 13.613 20.613 1.00 60.25 181 PHE A O 1
ATOM 1487 N N . LEU A 1 182 ? -6.876 12.307 18.815 1.00 58.75 182 LEU A N 1
ATOM 1488 C CA . LEU A 1 182 ? -7.029 13.387 17.832 1.00 58.75 182 LEU A CA 1
ATOM 1489 C C . LEU A 1 182 ? -8.395 14.076 17.949 1.00 58.75 182 LEU A C 1
ATOM 1491 O O . LEU A 1 182 ? -8.457 15.301 17.914 1.00 58.75 182 LEU A O 1
ATOM 1495 N N . ARG A 1 183 ? -9.473 13.308 18.169 1.00 62.34 183 ARG A N 1
ATOM 1496 C CA . ARG A 1 183 ? -10.799 13.870 18.471 1.00 62.34 183 ARG A CA 1
ATOM 1497 C C . ARG A 1 183 ? -10.813 14.641 19.785 1.00 62.34 183 ARG A C 1
ATOM 1499 O O . ARG A 1 183 ? -11.249 15.778 19.796 1.00 62.34 183 ARG A O 1
ATOM 1506 N N . GLN A 1 184 ? -10.256 14.090 20.862 1.00 62.28 184 GLN A N 1
ATOM 1507 C CA . GLN A 1 184 ? -10.169 14.793 22.147 1.00 62.28 184 GLN A CA 1
ATOM 1508 C C . GLN A 1 184 ? -9.390 16.111 22.054 1.00 62.28 184 GLN A C 1
ATOM 1510 O O . GLN A 1 184 ? -9.785 17.092 22.682 1.00 62.28 184 GLN A O 1
ATOM 1515 N N . VAL A 1 185 ? -8.304 16.151 21.276 1.00 60.03 185 VAL A N 1
ATOM 1516 C CA . VAL A 1 185 ? -7.527 17.373 21.030 1.00 60.03 185 VAL A CA 1
ATOM 1517 C C . VAL A 1 185 ? -8.332 18.368 20.195 1.00 60.03 185 VAL A C 1
ATOM 1519 O O . VAL A 1 185 ? -8.428 19.525 20.595 1.00 60.03 185 VAL A O 1
ATOM 1522 N N . ALA A 1 186 ? -8.961 17.933 19.098 1.00 61.84 186 ALA A N 1
ATOM 1523 C CA . ALA A 1 186 ? -9.809 18.788 18.265 1.00 61.84 186 ALA A CA 1
ATOM 1524 C C . ALA A 1 186 ? -11.009 19.354 19.049 1.00 61.84 186 ALA A C 1
ATOM 1526 O O . ALA A 1 186 ? -11.238 20.560 19.036 1.00 61.84 186 ALA A O 1
ATOM 1527 N N . ASP A 1 187 ? -11.711 18.517 19.815 1.00 66.38 187 ASP A N 1
ATOM 1528 C CA . ASP A 1 187 ? -12.852 18.901 20.654 1.00 66.38 187 ASP A CA 1
ATOM 1529 C C . ASP A 1 187 ? -12.433 19.835 21.796 1.00 66.38 187 ASP A C 1
ATOM 1531 O O . ASP A 1 187 ? -13.177 20.731 22.196 1.00 66.38 187 ASP A O 1
ATOM 1535 N N . ARG A 1 188 ? -11.240 19.639 22.371 1.00 64.94 188 ARG A N 1
ATOM 1536 C CA . ARG A 1 188 ? -10.678 20.563 23.367 1.00 64.94 188 ARG A CA 1
ATOM 1537 C C . ARG A 1 188 ? -10.313 21.900 22.727 1.00 64.94 188 ARG A C 1
ATOM 1539 O O . ARG A 1 188 ? -10.593 22.936 23.316 1.00 64.94 188 ARG A O 1
ATOM 1546 N N . TRP A 1 189 ? -9.732 21.887 21.532 1.00 71.06 189 TRP A N 1
ATOM 1547 C CA . TRP A 1 189 ? -9.359 23.096 20.801 1.00 71.06 189 TRP A CA 1
ATOM 1548 C C . TRP A 1 189 ? -10.586 23.909 20.358 1.00 71.06 189 TRP A C 1
ATOM 1550 O O . TRP A 1 189 ? -10.609 25.125 20.530 1.00 71.06 189 TRP A O 1
ATOM 1560 N N . LEU A 1 190 ? -11.647 23.244 19.888 1.00 69.94 190 LEU A N 1
ATOM 1561 C CA . LEU A 1 190 ? -12.929 23.876 19.559 1.00 69.94 190 LEU A CA 1
ATOM 1562 C C . LEU A 1 190 ? -13.615 24.466 20.795 1.00 69.94 190 LEU A C 1
ATOM 1564 O O . LEU A 1 190 ? -14.105 25.589 20.730 1.00 69.94 190 LEU A O 1
ATOM 1568 N N . ARG A 1 191 ? -13.594 23.763 21.938 1.00 76.19 191 ARG A N 1
ATOM 1569 C CA . ARG A 1 191 ? -14.095 24.307 23.212 1.00 76.19 191 ARG A CA 1
ATOM 1570 C C . ARG A 1 191 ? -13.320 25.542 23.668 1.00 76.19 191 ARG A C 1
ATOM 1572 O O . ARG A 1 191 ? -13.944 26.509 24.078 1.00 76.19 191 ARG A O 1
ATOM 1579 N N . LEU A 1 192 ? -11.990 25.536 23.551 1.00 72.19 192 LEU A N 1
ATOM 1580 C CA . LEU A 1 192 ? -11.160 26.696 23.899 1.00 72.19 192 LEU A CA 1
ATOM 1581 C C . LEU A 1 192 ? -11.424 27.898 22.978 1.00 72.19 192 LEU A C 1
ATOM 1583 O O . LEU A 1 192 ? -11.444 29.027 23.453 1.00 72.19 192 LEU A O 1
ATOM 1587 N N . ARG A 1 193 ? -11.684 27.677 21.681 1.00 65.06 193 ARG A N 1
ATOM 1588 C CA . ARG A 1 193 ? -12.087 28.751 20.755 1.00 65.06 193 ARG A CA 1
ATOM 1589 C C . ARG A 1 193 ? -13.509 29.261 20.995 1.00 65.06 193 ARG A C 1
ATOM 1591 O O . ARG A 1 193 ? -13.735 30.456 20.875 1.00 65.06 193 ARG A O 1
ATOM 1598 N N . GLY A 1 194 ? -14.447 28.382 21.342 1.00 60.50 194 GLY A N 1
ATOM 1599 C CA . GLY A 1 194 ? -15.832 28.750 21.658 1.00 60.50 194 GLY A CA 1
ATOM 1600 C C . GLY A 1 194 ? -16.011 29.459 23.006 1.00 60.50 194 GLY A C 1
ATOM 1601 O O . GLY A 1 194 ? -17.077 29.996 23.255 1.00 60.50 194 GLY A O 1
ATOM 1602 N N . GLN A 1 195 ? -14.985 29.467 23.863 1.00 56.34 195 GLN A N 1
ATOM 1603 C CA . GLN A 1 195 ? -14.947 30.223 25.123 1.00 56.34 195 GLN A CA 1
ATOM 1604 C C . GLN A 1 195 ? -14.332 31.628 24.975 1.00 56.34 195 GLN A C 1
ATOM 1606 O O . GLN A 1 195 ? -14.274 32.366 25.953 1.00 56.34 195 GLN A O 1
ATOM 1611 N N . MET A 1 196 ? -13.845 31.989 23.780 1.00 45.91 196 MET A N 1
ATOM 1612 C CA . MET A 1 196 ? -13.283 33.313 23.468 1.00 45.91 196 MET A CA 1
ATOM 1613 C C . MET A 1 196 ? -14.221 34.195 22.617 1.00 45.91 196 MET A C 1
ATOM 1615 O O . MET A 1 196 ? -13.773 35.213 22.092 1.00 45.91 196 MET A O 1
ATOM 1619 N N . ALA A 1 197 ? -15.490 33.804 22.467 1.00 43.06 197 ALA A N 1
ATOM 1620 C CA . ALA A 1 197 ? -16.565 34.600 21.869 1.00 43.06 197 ALA A CA 1
ATOM 1621 C C . ALA A 1 197 ? -17.595 34.945 22.948 1.00 43.06 197 ALA A C 1
ATOM 1623 O O . ALA A 1 197 ? -18.123 36.076 22.901 1.00 43.06 197 ALA A O 1
#

Foldseek 3Di:
DLVVLVVLLVCLVVVLVVLPALVSNLVSLLSNLQSDDLVPLVSLLVSLLVQLVCLQLCVNDPDCLQCRLVSSCVSHQQQSNLVSNLVVLVVCLVVVRGALLSLLSVLVVLVVVLVPDQPPDDPDPRRNHHDNVSSVCCQQPSSLVSLVSDDPVRNVSNLVNQVVPVVRNVVVVVNNCSVVVVVVVVVVVVVVVVVVD

Radius of gyration: 19.51 Å; chains: 1; bounding box: 48×51×55 Å

pLDDT: mean 75.06, std 12.02, range [40.03, 89.12]

Sequence (197 aa):
PDLRRCSALARWGHDFPRAGTPDAELRGIEFALRELPPSNTMAIAAVLRLALQHFLSGRVWHGHYRAYLPALKQHVEPGLFWACLRELLHNAGRSRRISAAAWGRVFQFVYRERKQAPARSSGAPLPAEAPAGLREEIYQEELLRIYQAFDRAARNEIERSMTRDTRWLLPWREWKKRGSFLRQVADRWLRLRGQMA